Protein AF-A0A953SZ71-F1 (afdb_monomer)

Solvent-accessible surface area (backbone atoms only — not comparable to full-atom values): 9826 Å² total; per-residue (Å²): 136,56,75,66,57,55,51,53,51,52,52,52,51,52,52,50,52,51,51,53,51,50,52,56,50,51,50,53,49,52,56,48,50,55,50,52,52,53,52,50,54,52,49,51,52,52,47,50,54,29,50,52,54,30,50,57,23,51,52,48,30,54,51,29,51,51,52,45,48,45,58,75,73,55,83,62,90,58,76,69,70,51,47,60,55,46,54,56,34,53,49,51,28,51,53,23,48,51,49,31,52,52,26,47,61,53,34,56,77,74,50,58,70,68,62,47,48,55,51,50,54,49,51,53,48,51,52,50,29,51,50,31,49,50,52,43,57,57,39,72,76,43,97,69,28,80,77,56,42,63,62,36,51,50,50,28,53,54,34,46,54,52,47,65,53,50,51,58,54,51,52,50,51,52,50,52,52,52,47,57,74,71,73,112

Structure (mmCIF, N/CA/C/O backbone):
data_AF-A0A953SZ71-F1
#
_entry.id   AF-A0A953SZ71-F1
#
loop_
_atom_site.group_PDB
_atom_site.id
_atom_site.type_symbol
_atom_site.label_atom_id
_atom_site.label_alt_id
_atom_site.label_comp_id
_atom_site.label_asym_id
_atom_site.label_entity_id
_atom_site.label_seq_id
_atom_site.pdbx_PDB_ins_code
_atom_site.Cartn_x
_atom_site.Cartn_y
_atom_site.Cartn_z
_atom_site.occupancy
_atom_site.B_iso_or_equiv
_atom_site.auth_seq_id
_atom_site.auth_comp_id
_atom_site.auth_asym_id
_atom_site.auth_atom_id
_atom_site.pdbx_PDB_model_num
ATOM 1 N N . MET A 1 1 ? -47.565 -7.568 69.272 1.00 58.28 1 MET A N 1
ATOM 2 C CA . MET A 1 1 ? -46.899 -6.724 68.255 1.00 58.28 1 MET A CA 1
ATOM 3 C C . MET A 1 1 ? -47.674 -5.434 68.114 1.00 58.28 1 MET A C 1
ATOM 5 O O . MET A 1 1 ? -48.895 -5.496 68.007 1.00 58.28 1 MET A O 1
ATOM 9 N N . LYS A 1 2 ? -46.996 -4.287 68.174 1.00 80.38 2 LYS A N 1
ATOM 10 C CA . LYS A 1 2 ? -47.628 -2.971 68.000 1.00 80.38 2 LYS A CA 1
ATOM 11 C C . LYS A 1 2 ? -47.706 -2.630 66.508 1.00 80.38 2 LYS A C 1
ATOM 13 O O . LYS A 1 2 ? -46.919 -3.138 65.715 1.00 80.38 2 LYS A O 1
ATOM 18 N N . ALA A 1 3 ? -48.630 -1.752 66.118 1.00 75.62 3 ALA A N 1
ATOM 19 C CA . ALA A 1 3 ? -48.759 -1.289 64.729 1.00 75.62 3 ALA A CA 1
ATOM 20 C C . ALA A 1 3 ? -47.449 -0.680 64.177 1.00 75.62 3 ALA A C 1
ATOM 22 O O . ALA A 1 3 ? -47.149 -0.820 62.996 1.00 75.62 3 ALA A O 1
ATOM 23 N N . SER A 1 4 ? -46.628 -0.086 65.049 1.00 74.69 4 SER A N 1
ATOM 24 C CA . SER A 1 4 ? -45.289 0.423 64.728 1.00 74.69 4 SER A CA 1
ATOM 25 C C . SER A 1 4 ? -44.309 -0.661 64.266 1.00 74.69 4 SER A C 1
ATOM 27 O O . SER A 1 4 ? -43.476 -0.398 63.404 1.00 74.69 4 SER A O 1
ATOM 29 N N . ASP A 1 5 ? -44.420 -1.884 64.793 1.00 79.19 5 ASP A N 1
ATOM 30 C CA . ASP A 1 5 ? -43.515 -2.989 64.448 1.00 79.19 5 ASP A CA 1
ATOM 31 C C . ASP A 1 5 ? -43.781 -3.478 63.017 1.00 79.19 5 ASP A C 1
ATOM 33 O O . ASP A 1 5 ? -42.851 -3.805 62.284 1.00 79.19 5 ASP A O 1
ATOM 37 N N . TRP A 1 6 ? -45.048 -3.450 62.586 1.00 80.00 6 TRP A N 1
ATOM 38 C CA . TRP A 1 6 ? -45.448 -3.773 61.215 1.00 80.00 6 TRP A CA 1
ATOM 39 C C . TRP A 1 6 ? -44.982 -2.722 60.205 1.00 80.00 6 TRP A C 1
ATOM 41 O O . TRP A 1 6 ? -44.513 -3.081 59.127 1.00 80.00 6 TRP A O 1
ATOM 51 N N . ILE A 1 7 ? -45.057 -1.435 60.555 1.00 79.75 7 ILE A N 1
ATOM 52 C CA . ILE A 1 7 ? -44.586 -0.342 59.691 1.00 79.75 7 ILE A CA 1
ATOM 53 C C . ILE A 1 7 ? -43.068 -0.440 59.483 1.00 79.75 7 ILE A C 1
ATOM 55 O O . ILE A 1 7 ? -42.602 -0.370 58.346 1.00 79.75 7 ILE A O 1
ATOM 59 N N . ASN A 1 8 ? -42.309 -0.688 60.555 1.00 80.19 8 ASN A N 1
ATOM 60 C CA . ASN A 1 8 ? -40.857 -0.857 60.480 1.00 80.19 8 ASN A CA 1
ATOM 61 C C . ASN A 1 8 ? -40.461 -2.093 59.652 1.00 80.19 8 ASN A C 1
ATOM 63 O O . ASN A 1 8 ? -39.523 -2.026 58.857 1.00 80.19 8 ASN A O 1
ATOM 67 N N . LEU A 1 9 ? -41.196 -3.204 59.784 1.00 82.50 9 LEU A N 1
ATOM 68 C CA . LEU A 1 9 ? -40.963 -4.421 58.999 1.00 82.50 9 LEU A CA 1
ATOM 69 C C . LEU A 1 9 ? -41.204 -4.187 57.497 1.00 82.50 9 LEU A C 1
ATOM 71 O O . LEU A 1 9 ? -40.398 -4.600 56.662 1.00 82.50 9 LEU A O 1
ATOM 75 N N . VAL A 1 10 ? -42.289 -3.490 57.146 1.00 80.44 10 VAL A N 1
ATOM 76 C CA . VAL A 1 10 ? -42.630 -3.164 55.752 1.00 80.44 10 VAL A CA 1
ATOM 77 C C . VAL A 1 10 ? -41.612 -2.196 55.147 1.00 80.44 10 VAL A C 1
ATOM 79 O O . VAL A 1 10 ? -41.189 -2.393 54.008 1.00 80.44 10 VAL A O 1
ATOM 82 N N . GLN A 1 11 ? -41.164 -1.190 55.902 1.00 76.56 11 GLN A N 1
ATOM 83 C CA . GLN A 1 11 ? -40.115 -0.272 55.450 1.00 76.56 11 GLN A CA 1
ATOM 84 C C . GLN A 1 11 ? -38.778 -0.988 55.226 1.00 76.56 11 GLN A C 1
ATOM 86 O O . GLN A 1 11 ? -38.127 -0.748 54.209 1.00 76.56 11 GLN A O 1
ATOM 91 N N . ALA A 1 12 ? -38.389 -1.907 56.115 1.00 77.06 12 ALA A N 1
ATOM 92 C CA . ALA A 1 12 ? -37.175 -2.706 55.951 1.00 77.06 12 ALA A CA 1
ATOM 93 C C . ALA A 1 12 ? -37.243 -3.615 54.711 1.00 77.06 12 ALA A C 1
ATOM 95 O O . ALA A 1 12 ? -36.284 -3.688 53.939 1.00 77.06 12 ALA A O 1
ATOM 96 N N . LEU A 1 13 ? -38.394 -4.252 54.464 1.00 77.88 13 LEU A N 1
ATOM 97 C CA . LEU A 1 13 ? -38.625 -5.056 53.261 1.00 77.88 13 LEU A CA 1
ATOM 98 C C . LEU A 1 13 ? -38.575 -4.204 51.987 1.00 77.88 13 LEU A C 1
ATOM 100 O O . LEU A 1 13 ? -37.896 -4.586 51.033 1.00 77.88 13 LEU A O 1
ATOM 104 N N . ALA A 1 14 ? -39.209 -3.030 51.983 1.00 76.81 14 ALA A N 1
ATOM 105 C CA . ALA A 1 14 ? -39.179 -2.107 50.850 1.00 76.81 14 ALA A CA 1
ATOM 106 C C . ALA A 1 14 ? -37.755 -1.608 50.546 1.00 76.81 14 ALA A C 1
ATOM 108 O O . ALA A 1 14 ? -37.325 -1.638 49.392 1.00 76.81 14 ALA A O 1
ATOM 109 N N . LEU A 1 15 ? -36.990 -1.224 51.573 1.00 76.50 15 LEU A N 1
ATOM 110 C CA . LEU A 1 15 ? -35.588 -0.814 51.434 1.00 76.50 15 LEU A CA 1
ATOM 111 C C . LEU A 1 15 ? -34.705 -1.957 50.915 1.00 76.50 15 LEU A C 1
ATOM 113 O O . LEU A 1 15 ? -33.873 -1.733 50.035 1.00 76.50 15 LEU A O 1
ATOM 117 N N . SER A 1 16 ? -34.916 -3.187 51.394 1.00 75.94 16 SER A N 1
ATOM 118 C CA . SER A 1 16 ? -34.183 -4.362 50.904 1.00 75.94 16 SER A CA 1
ATOM 119 C C . SER A 1 16 ? -34.501 -4.674 49.435 1.00 75.94 16 SER A C 1
ATOM 121 O O . SER A 1 16 ? -33.589 -4.931 48.649 1.00 75.94 16 SER A O 1
ATOM 123 N N . GLY A 1 17 ? -35.772 -4.562 49.030 1.00 76.62 17 GLY A N 1
ATOM 124 C CA . GLY A 1 17 ? -36.207 -4.767 47.649 1.00 76.62 17 GLY A CA 1
ATOM 125 C C . GLY A 1 17 ? -35.630 -3.721 46.695 1.00 76.62 17 GLY A C 1
ATOM 126 O O . GLY A 1 17 ? -35.164 -4.065 45.608 1.00 76.62 17 GLY A O 1
ATOM 127 N N . ILE A 1 18 ? -35.576 -2.457 47.126 1.00 77.44 18 ILE A N 1
ATOM 128 C CA . ILE A 1 18 ? -34.918 -1.373 46.386 1.00 77.44 18 ILE A CA 1
ATOM 129 C C . ILE A 1 18 ? -33.411 -1.645 46.269 1.00 77.44 18 ILE A C 1
ATOM 131 O O . ILE A 1 18 ? -32.855 -1.541 45.176 1.00 77.44 18 ILE A O 1
ATOM 135 N N . GLY A 1 19 ? -32.756 -2.060 47.358 1.00 75.44 19 GLY A N 1
ATOM 136 C CA . GLY A 1 19 ? -31.338 -2.426 47.356 1.00 75.44 19 GLY A CA 1
ATOM 137 C C . GLY A 1 19 ? -31.015 -3.536 46.352 1.00 75.44 19 GLY A C 1
ATOM 138 O O . GLY A 1 19 ? -30.106 -3.381 45.539 1.00 75.44 19 GLY A O 1
ATOM 139 N N . ILE A 1 20 ? -31.806 -4.614 46.340 1.00 81.06 20 ILE A N 1
ATOM 140 C CA . ILE A 1 20 ? -31.665 -5.727 45.385 1.00 81.06 20 ILE A CA 1
ATOM 141 C C . ILE A 1 20 ? -31.914 -5.257 43.943 1.00 81.06 20 ILE A C 1
ATOM 143 O O . ILE A 1 20 ? -31.201 -5.648 43.019 1.00 81.06 20 ILE A O 1
ATOM 147 N N . PHE A 1 21 ? -32.901 -4.387 43.724 1.00 79.94 21 PHE A N 1
ATOM 148 C CA . PHE A 1 21 ? -33.163 -3.829 42.400 1.00 79.94 21 PHE A CA 1
ATOM 149 C C . PHE A 1 21 ? -31.964 -3.026 41.872 1.00 79.94 21 PHE A C 1
ATOM 151 O O . PHE A 1 21 ? -31.546 -3.226 40.727 1.00 79.94 21 PHE A O 1
ATOM 158 N N . PHE A 1 22 ? -31.377 -2.158 42.703 1.00 75.50 22 PHE A N 1
ATOM 159 C CA . PHE A 1 22 ? -30.208 -1.360 42.331 1.00 75.50 22 PHE A CA 1
ATOM 160 C C . PHE A 1 22 ? -28.966 -2.215 42.074 1.00 75.50 22 PHE A C 1
ATOM 162 O O . PHE A 1 22 ? -28.272 -1.968 41.086 1.00 75.50 22 PHE A O 1
ATOM 169 N N . THR A 1 23 ? -28.694 -3.239 42.890 1.00 79.50 23 THR A N 1
ATOM 170 C CA . THR A 1 23 ? -27.534 -4.123 42.679 1.00 79.50 23 THR A CA 1
ATOM 171 C C . THR A 1 23 ? -27.655 -4.902 41.371 1.00 79.50 23 THR A C 1
ATOM 173 O O . THR A 1 23 ? -26.721 -4.892 40.569 1.00 79.50 23 THR A O 1
ATOM 176 N N . VAL A 1 24 ? -28.829 -5.469 41.070 1.00 83.25 24 VAL A N 1
ATOM 177 C CA . VAL A 1 24 ? -29.084 -6.167 39.797 1.00 83.25 24 VAL A CA 1
ATOM 178 C C . VAL A 1 24 ? -28.953 -5.219 38.597 1.00 83.25 24 VAL A C 1
ATOM 180 O O . VAL A 1 24 ? -28.386 -5.590 37.563 1.00 83.25 24 VAL A O 1
ATOM 183 N N . ARG A 1 25 ? -29.452 -3.980 38.709 1.00 77.00 25 ARG A N 1
ATOM 184 C CA . ARG A 1 25 ? -29.310 -2.938 37.672 1.00 77.00 25 ARG A CA 1
ATOM 185 C C . ARG A 1 25 ? -27.845 -2.577 37.434 1.00 77.00 25 ARG A C 1
ATOM 187 O O . ARG A 1 25 ? -27.410 -2.570 36.283 1.00 77.00 25 ARG A O 1
ATOM 194 N N . LEU A 1 26 ? -27.090 -2.299 38.495 1.00 75.94 26 LEU A N 1
ATOM 195 C CA . LEU A 1 26 ? -25.672 -1.942 38.419 1.00 75.94 26 LEU A CA 1
ATOM 196 C C . LEU A 1 26 ? -24.837 -3.080 37.839 1.00 75.94 26 LEU A C 1
ATOM 198 O O . LEU A 1 26 ? -23.955 -2.839 37.020 1.00 75.94 26 LEU A O 1
ATOM 202 N N . GLU A 1 27 ? -25.147 -4.326 38.186 1.00 81.81 27 GLU A N 1
ATOM 203 C CA . GLU A 1 27 ? -24.425 -5.477 37.658 1.00 81.81 27 GLU A CA 1
ATOM 204 C C . GLU A 1 27 ? -24.709 -5.708 36.166 1.00 81.81 27 GLU A C 1
ATOM 206 O O . GLU A 1 27 ? -23.792 -6.016 35.398 1.00 81.81 27 GLU A O 1
ATOM 211 N N . LYS A 1 28 ? -25.950 -5.481 35.712 1.00 80.50 28 LYS A N 1
ATOM 212 C CA . LYS A 1 28 ? -26.280 -5.468 34.276 1.00 80.50 28 LYS A CA 1
ATOM 213 C C . LYS A 1 28 ? -25.517 -4.372 33.533 1.00 80.50 28 LYS A C 1
ATOM 215 O O . LYS A 1 28 ? -24.949 -4.653 32.479 1.00 80.50 28 LYS A O 1
ATOM 220 N N . ILE A 1 29 ? -25.467 -3.161 34.089 1.00 74.19 29 ILE A N 1
ATOM 221 C CA . ILE A 1 29 ? -24.714 -2.035 33.521 1.00 74.19 29 ILE A CA 1
ATOM 222 C C . ILE A 1 29 ? -23.223 -2.383 33.456 1.00 74.19 29 ILE A C 1
ATOM 224 O O . ILE A 1 29 ? -22.627 -2.302 32.387 1.00 74.19 29 ILE A O 1
ATOM 228 N N . ARG A 1 30 ? -22.630 -2.893 34.540 1.00 77.44 30 ARG A N 1
ATOM 229 C CA . ARG A 1 30 ? -21.222 -3.317 34.581 1.00 77.44 30 ARG A CA 1
ATOM 230 C C . ARG A 1 30 ? -20.908 -4.381 33.526 1.00 77.44 30 ARG A C 1
ATOM 232 O O . ARG A 1 30 ? -19.904 -4.271 32.828 1.00 77.44 30 ARG A O 1
ATOM 239 N N . LYS A 1 31 ? -21.779 -5.384 33.357 1.00 81.19 31 LYS A N 1
ATOM 240 C CA . LYS A 1 31 ? -21.639 -6.423 32.317 1.00 81.19 31 LYS A CA 1
ATOM 241 C C . LYS A 1 31 ? -21.793 -5.870 30.896 1.00 81.19 31 LYS A C 1
ATOM 243 O O . LYS A 1 31 ? -21.227 -6.445 29.969 1.00 81.19 31 LYS A O 1
ATOM 248 N N . LEU A 1 32 ? -22.578 -4.810 30.694 1.00 69.81 32 LEU A N 1
ATOM 249 C CA . LEU A 1 32 ? -22.689 -4.119 29.403 1.00 69.81 32 LEU A CA 1
ATOM 250 C C . LEU A 1 32 ? -21.433 -3.296 29.111 1.00 69.81 32 LEU A C 1
ATOM 252 O O . LEU A 1 32 ? -20.856 -3.455 28.040 1.00 69.81 32 LEU A O 1
ATOM 256 N N . TYR A 1 33 ? -20.956 -2.511 30.079 1.00 66.62 33 TYR A N 1
ATOM 257 C CA . TYR A 1 33 ? -19.713 -1.749 29.951 1.00 66.62 33 TYR A CA 1
ATOM 258 C C . TYR A 1 33 ? -18.514 -2.658 29.688 1.00 66.62 33 TYR A C 1
ATOM 260 O O . TYR A 1 33 ? -17.780 -2.411 28.744 1.00 66.62 33 TYR A O 1
ATOM 268 N N . ALA A 1 34 ? -18.354 -3.759 30.428 1.00 70.25 34 ALA A N 1
ATOM 269 C CA . ALA A 1 34 ? -17.256 -4.701 30.201 1.00 70.25 34 ALA A CA 1
ATOM 270 C C . ALA A 1 34 ? -17.300 -5.345 28.801 1.00 70.25 34 ALA A C 1
ATOM 272 O O . ALA A 1 34 ? -16.258 -5.572 28.191 1.00 70.25 34 ALA A O 1
ATOM 273 N N . ARG A 1 35 ? -18.499 -5.630 28.272 1.00 67.75 35 ARG A N 1
ATOM 274 C CA . ARG A 1 35 ? -18.665 -6.144 26.902 1.00 67.75 35 ARG A CA 1
ATOM 275 C C . ARG A 1 35 ? -18.348 -5.086 25.850 1.00 67.75 35 ARG A C 1
ATOM 277 O O . ARG A 1 35 ? -17.665 -5.399 24.881 1.00 67.75 35 ARG A O 1
ATOM 284 N N . ASN A 1 36 ? -18.810 -3.855 26.050 1.00 64.94 36 ASN A N 1
ATOM 285 C CA . ASN A 1 36 ? -18.521 -2.745 25.145 1.00 64.94 36 ASN A CA 1
ATOM 286 C C . ASN A 1 36 ? -17.032 -2.383 25.150 1.00 64.94 36 ASN A C 1
ATOM 288 O O . ASN A 1 36 ? -16.470 -2.190 24.080 1.00 64.94 36 ASN A O 1
ATOM 292 N N . LEU A 1 37 ? -16.382 -2.390 26.317 1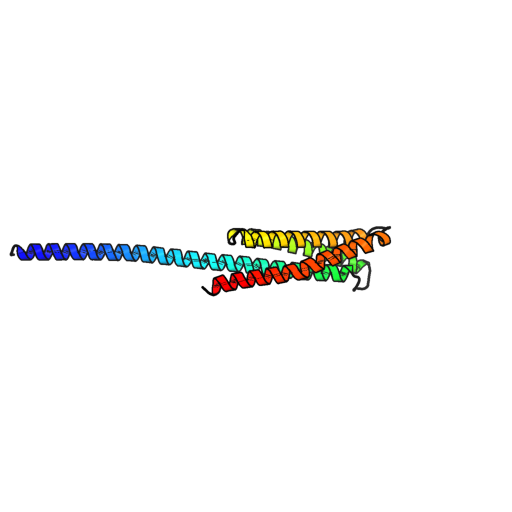.00 66.69 37 LEU A N 1
ATOM 293 C CA . LEU A 1 37 ? -14.947 -2.137 26.452 1.00 66.69 37 LEU A CA 1
ATOM 294 C C . LEU A 1 37 ? -14.125 -3.191 25.697 1.00 66.69 37 LEU A C 1
ATOM 296 O O . LEU A 1 37 ? -13.279 -2.840 24.888 1.00 66.69 37 LEU A O 1
ATOM 300 N N . LYS A 1 38 ? -14.447 -4.485 25.868 1.00 64.44 38 LYS A N 1
ATOM 301 C CA . LYS A 1 38 ? -13.811 -5.568 25.094 1.00 64.44 38 LYS A CA 1
ATOM 302 C C . LYS A 1 38 ? -14.030 -5.424 23.589 1.00 64.44 38 LYS A C 1
ATOM 304 O O . LYS A 1 38 ? -13.143 -5.732 22.806 1.00 64.44 38 LYS A O 1
ATOM 309 N N . ARG A 1 39 ? -15.223 -4.993 23.169 1.00 62.84 39 ARG A N 1
ATOM 310 C CA . ARG A 1 39 ? -15.534 -4.782 21.749 1.00 62.84 39 ARG A CA 1
ATOM 311 C C . ARG A 1 39 ? -14.737 -3.615 21.161 1.00 62.84 39 ARG A C 1
ATOM 313 O O . ARG A 1 39 ? -14.335 -3.704 20.008 1.00 62.84 39 ARG A O 1
ATOM 320 N N . TYR A 1 40 ? -14.522 -2.561 21.942 1.00 64.19 40 TYR A N 1
ATOM 321 C CA . TYR A 1 40 ? -13.711 -1.406 21.561 1.00 64.19 40 TYR A CA 1
ATOM 322 C C . TYR A 1 40 ? -12.232 -1.787 21.410 1.00 64.19 40 TYR A C 1
ATOM 324 O O . TYR A 1 40 ? -11.626 -1.503 20.384 1.00 64.19 40 TYR A O 1
ATOM 332 N N . ASP A 1 41 ? -11.701 -2.545 22.368 1.00 71.69 41 ASP A N 1
ATOM 333 C CA . ASP A 1 41 ? -10.323 -3.055 22.363 1.00 71.69 41 ASP A CA 1
ATOM 334 C C . ASP A 1 41 ? -10.037 -3.967 21.150 1.00 71.69 41 ASP A C 1
ATOM 336 O O . ASP A 1 41 ? -9.049 -3.816 20.428 1.00 71.69 41 ASP A O 1
ATOM 340 N N . LEU A 1 42 ? -10.983 -4.857 20.828 1.00 72.06 42 LEU A N 1
ATOM 341 C CA . LEU A 1 42 ? -10.918 -5.692 19.625 1.00 72.06 42 LEU A CA 1
ATOM 342 C C . LEU A 1 42 ? -10.987 -4.876 18.325 1.00 72.06 42 LEU A C 1
ATOM 344 O O . LEU A 1 42 ? -10.349 -5.250 17.340 1.00 72.06 42 LEU A O 1
ATOM 348 N N . LEU A 1 43 ? -11.765 -3.788 18.297 1.00 74.81 43 LEU A N 1
ATOM 349 C CA . LEU A 1 43 ? -11.873 -2.917 17.124 1.00 74.81 43 LEU A CA 1
ATOM 350 C C . LEU A 1 43 ? -10.559 -2.166 16.881 1.00 74.81 43 LEU A C 1
ATOM 352 O O . LEU A 1 43 ? -10.102 -2.103 15.742 1.00 74.81 43 LEU A O 1
ATOM 356 N N . HIS A 1 44 ? -9.937 -1.658 17.945 1.00 77.88 44 HIS A N 1
ATOM 357 C CA . HIS A 1 44 ? -8.628 -1.007 17.887 1.00 77.88 44 HIS A CA 1
ATOM 358 C C . HIS A 1 44 ? -7.523 -1.963 17.460 1.00 77.88 44 HIS A C 1
ATOM 360 O O . HIS A 1 44 ? -6.755 -1.653 16.553 1.00 77.88 44 HIS A O 1
ATOM 366 N N . THR A 1 45 ? -7.514 -3.178 18.008 1.00 80.38 45 THR A N 1
ATOM 367 C CA . THR A 1 45 ? -6.575 -4.223 17.579 1.00 80.38 45 THR A CA 1
ATOM 368 C C . THR A 1 45 ? -6.751 -4.553 16.091 1.00 80.38 45 THR A C 1
ATOM 370 O O . THR A 1 45 ? -5.779 -4.673 15.349 1.00 80.38 45 THR A O 1
ATOM 373 N N . ALA A 1 46 ? -7.995 -4.667 15.612 1.00 83.06 46 ALA A N 1
ATOM 374 C CA . ALA A 1 46 ? -8.271 -4.944 14.203 1.00 83.06 46 ALA A CA 1
ATOM 375 C C . ALA A 1 46 ? -7.862 -3.787 13.274 1.00 83.06 46 ALA A C 1
ATOM 377 O O . ALA A 1 46 ? -7.348 -4.040 12.184 1.00 83.06 46 ALA A O 1
ATOM 378 N N . ARG A 1 47 ? -8.058 -2.535 13.711 1.00 83.44 47 ARG A N 1
ATOM 379 C CA . ARG A 1 47 ? -7.591 -1.320 13.021 1.00 83.44 47 ARG A CA 1
ATOM 380 C C . ARG A 1 47 ? -6.078 -1.309 12.871 1.00 83.44 47 ARG A C 1
ATOM 382 O O . ARG A 1 47 ? -5.582 -1.137 11.760 1.00 83.44 47 ARG A O 1
ATOM 389 N N . PHE A 1 48 ? -5.369 -1.553 13.969 1.00 83.75 48 PHE A N 1
ATOM 390 C CA . PHE A 1 48 ? -3.913 -1.599 13.989 1.00 83.75 48 PHE A CA 1
ATOM 391 C C . PHE A 1 48 ? -3.371 -2.683 13.051 1.00 83.75 48 PHE A C 1
ATOM 393 O O . PHE A 1 48 ? -2.583 -2.384 12.158 1.00 83.75 48 PHE A O 1
ATOM 400 N N . ASN A 1 49 ? -3.889 -3.911 13.156 1.00 85.38 49 ASN A N 1
ATOM 401 C CA . ASN A 1 49 ? -3.480 -5.022 12.291 1.00 85.38 49 ASN A CA 1
ATOM 402 C C . ASN A 1 49 ? -3.745 -4.742 10.800 1.00 85.38 49 ASN A C 1
ATOM 404 O O . ASN A 1 49 ? -3.024 -5.235 9.934 1.00 85.38 49 ASN A O 1
ATOM 408 N N . ALA A 1 50 ? -4.795 -3.978 10.476 1.00 87.38 50 ALA A N 1
ATOM 409 C CA . ALA A 1 50 ? -5.073 -3.582 9.098 1.00 87.38 50 ALA A CA 1
ATOM 410 C C . ALA A 1 50 ? -4.030 -2.585 8.567 1.00 87.38 50 ALA A C 1
ATOM 412 O O . ALA A 1 50 ? -3.591 -2.734 7.427 1.00 87.38 50 ALA A O 1
ATOM 413 N N . LEU A 1 51 ? -3.614 -1.608 9.382 1.00 87.62 51 LEU A N 1
ATOM 414 C CA . LEU A 1 51 ? -2.562 -0.652 9.020 1.00 87.62 51 LEU A CA 1
ATOM 415 C C . LEU A 1 51 ? -1.188 -1.316 8.916 1.00 87.62 51 LEU A C 1
ATOM 417 O O . LEU A 1 51 ? -0.460 -1.039 7.969 1.00 87.62 51 LEU A O 1
ATOM 421 N N . GLU A 1 52 ? -0.852 -2.218 9.837 1.00 86.56 52 GLU A N 1
ATOM 422 C CA . GLU A 1 52 ? 0.404 -2.976 9.802 1.00 86.56 52 GLU A CA 1
ATOM 423 C C . GLU A 1 52 ? 0.492 -3.838 8.534 1.00 86.56 52 GLU A C 1
ATOM 425 O O . GLU A 1 52 ? 1.468 -3.764 7.790 1.00 86.56 52 GLU A O 1
ATOM 430 N N . ALA A 1 53 ? -0.583 -4.560 8.200 1.00 87.44 53 ALA A N 1
ATOM 431 C CA . ALA A 1 53 ? -0.645 -5.332 6.963 1.00 87.44 53 ALA A CA 1
ATOM 432 C C . ALA A 1 53 ? -0.526 -4.451 5.705 1.00 87.44 53 ALA A C 1
ATOM 434 O O . ALA A 1 53 ? 0.035 -4.890 4.699 1.00 87.44 53 ALA A O 1
ATOM 435 N N . ALA A 1 54 ? -1.060 -3.225 5.735 1.00 88.25 54 ALA A N 1
ATOM 436 C CA . ALA A 1 54 ? -0.889 -2.267 4.648 1.00 88.25 54 ALA A CA 1
ATOM 437 C C . ALA A 1 54 ? 0.564 -1.777 4.545 1.00 88.25 54 ALA A C 1
ATOM 439 O O . ALA A 1 54 ? 1.091 -1.716 3.433 1.00 88.25 54 ALA A O 1
ATOM 440 N N . ASP A 1 55 ? 1.227 -1.497 5.672 1.00 88.50 55 ASP A N 1
ATOM 441 C CA . ASP A 1 55 ? 2.636 -1.081 5.713 1.00 88.50 55 ASP A CA 1
ATOM 442 C C . ASP A 1 55 ? 3.551 -2.134 5.086 1.00 88.50 55 ASP A C 1
ATOM 444 O O . ASP A 1 55 ? 4.322 -1.827 4.174 1.00 88.50 55 ASP A O 1
ATOM 448 N N . ASP A 1 56 ? 3.391 -3.390 5.505 1.00 88.69 56 ASP A N 1
ATOM 449 C CA . ASP A 1 56 ? 4.156 -4.525 4.992 1.00 88.69 56 ASP A CA 1
ATOM 450 C C . ASP A 1 56 ? 4.025 -4.661 3.471 1.00 88.69 56 ASP A C 1
ATOM 452 O O . ASP A 1 56 ? 5.009 -4.895 2.762 1.00 88.69 56 ASP A O 1
ATOM 456 N N . CYS A 1 57 ? 2.807 -4.500 2.944 1.00 88.19 57 CYS A N 1
ATOM 457 C CA . CYS A 1 57 ? 2.559 -4.575 1.507 1.00 88.19 57 CYS A CA 1
ATOM 458 C C . CYS A 1 57 ? 3.230 -3.413 0.761 1.00 88.19 57 CYS A C 1
ATOM 460 O O . CYS A 1 57 ? 3.878 -3.634 -0.263 1.00 88.19 57 CYS A O 1
ATOM 462 N N . LEU A 1 58 ? 3.147 -2.191 1.292 1.00 87.19 58 LEU A N 1
ATOM 463 C CA . LEU A 1 58 ? 3.774 -1.015 0.688 1.00 87.19 58 LEU A CA 1
ATOM 464 C C . LEU A 1 58 ? 5.306 -1.115 0.667 1.00 87.19 58 LEU A C 1
ATOM 466 O O . LEU A 1 58 ? 5.927 -0.728 -0.325 1.00 87.19 58 LEU A O 1
ATOM 470 N N . VAL A 1 59 ? 5.920 -1.678 1.712 1.00 86.81 59 VAL A N 1
ATOM 471 C CA . VAL A 1 59 ? 7.366 -1.955 1.741 1.00 86.81 59 VAL A CA 1
ATOM 472 C C . VAL A 1 59 ? 7.753 -2.948 0.645 1.00 86.81 59 VAL A C 1
ATOM 474 O O . VAL A 1 59 ? 8.720 -2.708 -0.081 1.00 86.81 59 VAL A O 1
ATOM 477 N N . ARG A 1 60 ? 6.981 -4.028 0.471 1.00 86.50 60 ARG A N 1
ATOM 478 C CA . ARG A 1 60 ? 7.221 -5.006 -0.605 1.00 86.50 60 ARG A CA 1
ATOM 479 C C . ARG A 1 60 ? 7.110 -4.369 -1.985 1.00 86.50 60 ARG A C 1
ATOM 481 O O . ARG A 1 60 ? 7.961 -4.623 -2.832 1.00 86.50 60 ARG A O 1
ATOM 488 N N . VAL A 1 61 ? 6.120 -3.499 -2.200 1.00 86.62 61 VAL A N 1
ATOM 489 C CA . VAL A 1 61 ? 5.994 -2.748 -3.459 1.00 86.62 61 VAL A CA 1
ATOM 490 C C . VAL A 1 61 ? 7.223 -1.868 -3.696 1.00 86.62 61 VAL A C 1
ATOM 492 O O . VAL A 1 61 ? 7.767 -1.889 -4.796 1.00 86.62 61 VAL A O 1
ATOM 495 N N . GLN A 1 62 ? 7.705 -1.132 -2.686 1.00 85.69 62 GLN A N 1
ATOM 496 C CA . GLN A 1 62 ? 8.914 -0.305 -2.821 1.00 85.69 62 GLN A CA 1
ATOM 497 C C . GLN A 1 62 ? 10.145 -1.126 -3.202 1.00 85.69 62 GLN A C 1
ATOM 499 O O . GLN A 1 62 ? 10.905 -0.721 -4.083 1.00 85.69 62 GLN A O 1
ATOM 504 N N . GLN A 1 63 ? 10.339 -2.272 -2.549 1.00 85.12 63 GLN A N 1
ATOM 505 C CA . GLN A 1 63 ? 11.454 -3.173 -2.833 1.00 85.12 63 GLN A CA 1
ATOM 506 C C . GLN A 1 63 ? 11.366 -3.721 -4.260 1.00 85.12 63 GLN A C 1
ATOM 508 O O . GLN A 1 63 ? 12.328 -3.600 -5.017 1.00 85.12 63 GLN A O 1
ATOM 513 N N . ALA A 1 64 ? 10.198 -4.227 -4.664 1.00 86.19 64 ALA A N 1
ATOM 514 C CA . ALA A 1 64 ? 9.985 -4.765 -6.004 1.00 86.19 64 ALA A CA 1
ATOM 515 C C . ALA A 1 64 ? 10.153 -3.693 -7.097 1.00 86.19 64 ALA A C 1
ATOM 517 O O . ALA A 1 64 ? 10.802 -3.944 -8.111 1.00 86.19 64 ALA A O 1
ATOM 518 N N . GLN A 1 65 ? 9.650 -2.470 -6.878 1.00 86.19 65 GLN A N 1
ATOM 519 C CA . GLN A 1 65 ? 9.850 -1.339 -7.793 1.00 86.19 65 GLN A CA 1
ATOM 520 C C . GLN A 1 65 ? 11.331 -0.981 -7.952 1.00 86.19 65 GLN A C 1
ATOM 522 O O . GLN A 1 65 ? 11.796 -0.765 -9.072 1.00 86.19 65 GLN A O 1
ATOM 527 N N . PHE A 1 66 ? 12.079 -0.929 -6.846 1.00 84.12 66 PHE A N 1
ATOM 528 C CA . PHE A 1 66 ? 13.508 -0.630 -6.872 1.00 84.12 66 PHE A CA 1
ATOM 529 C C . PHE A 1 66 ? 14.308 -1.714 -7.601 1.00 84.12 66 PHE A C 1
ATOM 531 O O . PHE A 1 66 ? 15.170 -1.407 -8.425 1.00 84.12 66 PHE A O 1
ATOM 538 N N . GLU A 1 67 ? 14.015 -2.985 -7.332 1.00 81.88 67 GLU A N 1
ATOM 539 C CA . GLU A 1 67 ? 14.700 -4.104 -7.975 1.00 81.88 67 GLU A CA 1
ATOM 540 C C . GLU A 1 67 ? 14.395 -4.185 -9.473 1.00 81.88 67 GLU A C 1
ATOM 542 O O . GLU A 1 67 ? 15.329 -4.327 -10.268 1.00 81.88 67 GLU A O 1
ATOM 547 N N . ALA A 1 68 ? 13.128 -4.013 -9.865 1.00 82.75 68 ALA A N 1
ATOM 548 C CA . ALA A 1 68 ? 12.724 -3.937 -11.265 1.00 82.75 68 ALA A CA 1
ATOM 549 C C . ALA A 1 68 ? 13.442 -2.786 -11.983 1.00 82.75 68 ALA A C 1
ATOM 551 O O . ALA A 1 68 ? 14.042 -2.993 -13.038 1.00 82.75 68 ALA A O 1
ATOM 552 N N . TRP A 1 69 ? 13.470 -1.594 -11.378 1.00 83.31 69 TRP A N 1
ATOM 553 C CA . TRP A 1 69 ? 14.194 -0.447 -11.921 1.00 83.31 69 TRP A CA 1
ATOM 554 C C . TRP A 1 69 ? 15.684 -0.738 -12.105 1.00 83.31 69 TRP A C 1
ATOM 556 O O . TRP A 1 69 ? 16.221 -0.530 -13.190 1.00 83.31 69 TRP A O 1
ATOM 566 N N . ARG A 1 70 ? 16.353 -1.279 -11.081 1.00 81.50 70 ARG A N 1
ATOM 567 C CA . ARG A 1 70 ? 17.794 -1.568 -11.120 1.00 81.50 70 ARG A CA 1
ATOM 568 C C . ARG A 1 70 ? 18.159 -2.516 -12.267 1.00 81.50 70 ARG A C 1
ATOM 570 O O . ARG A 1 70 ? 19.144 -2.307 -12.976 1.00 81.50 70 ARG A O 1
ATOM 577 N N . ILE A 1 71 ? 17.351 -3.552 -12.479 1.00 78.50 71 ILE A N 1
ATOM 578 C CA . ILE A 1 71 ? 17.559 -4.523 -13.561 1.00 78.50 71 ILE A CA 1
ATOM 579 C C . ILE A 1 71 ? 17.266 -3.895 -14.932 1.00 78.50 71 ILE A C 1
ATOM 581 O O . ILE A 1 71 ? 18.029 -4.080 -15.889 1.00 78.50 71 ILE A O 1
ATOM 585 N N . LEU A 1 72 ? 16.198 -3.101 -15.029 1.00 77.25 72 LEU A N 1
ATOM 586 C CA . LEU A 1 72 ? 15.819 -2.389 -16.249 1.00 77.25 72 LEU A CA 1
ATOM 587 C C . LEU A 1 72 ? 16.738 -1.206 -16.591 1.00 77.25 72 LEU A C 1
ATOM 589 O O . LEU A 1 72 ? 16.742 -0.773 -17.739 1.00 77.25 72 LEU A O 1
ATOM 593 N N . GLN A 1 73 ? 17.573 -0.725 -15.671 1.00 74.94 73 GLN A N 1
ATOM 594 C CA . GLN A 1 73 ? 18.651 0.230 -15.967 1.00 74.94 73 GLN A CA 1
ATOM 595 C C . GLN A 1 73 ? 19.950 -0.455 -16.426 1.00 74.94 73 GLN A C 1
ATOM 597 O O . GLN A 1 73 ? 20.846 0.203 -16.944 1.00 74.94 73 GLN A O 1
ATOM 602 N N . GLY A 1 74 ? 20.046 -1.787 -16.323 1.00 65.25 74 GLY A N 1
ATOM 603 C CA . GLY A 1 74 ? 21.201 -2.541 -16.823 1.00 65.25 74 GLY A CA 1
ATOM 604 C C . GLY A 1 74 ? 22.400 -2.608 -15.872 1.00 65.25 74 GLY A C 1
ATOM 605 O O . GLY A 1 74 ? 23.505 -2.884 -16.328 1.00 65.25 74 GLY A O 1
ATOM 606 N N . GLU A 1 75 ? 22.208 -2.435 -14.560 1.00 55.47 75 GLU A N 1
ATOM 607 C CA . GLU A 1 75 ? 23.279 -2.590 -13.553 1.00 55.47 75 GLU A CA 1
ATOM 608 C C . GLU A 1 75 ? 23.709 -4.056 -13.288 1.00 55.47 75 GLU A C 1
ATOM 610 O O . GLU A 1 75 ? 24.462 -4.341 -12.359 1.00 55.47 75 GLU A O 1
ATOM 615 N N . GLY A 1 76 ? 23.289 -5.015 -14.114 1.00 49.28 76 GLY A N 1
ATOM 616 C CA . GLY A 1 76 ? 23.710 -6.415 -14.043 1.00 49.28 76 GLY A CA 1
ATOM 617 C C . GLY A 1 76 ? 24.089 -6.917 -15.428 1.00 49.28 76 GLY A C 1
ATOM 618 O O . GLY A 1 76 ? 23.398 -6.637 -16.397 1.00 49.28 76 GLY A O 1
ATOM 619 N N . SER A 1 77 ? 25.205 -7.627 -15.543 1.00 48.16 77 SER A N 1
ATOM 620 C CA . SER A 1 77 ? 25.734 -8.173 -16.793 1.00 48.16 77 SER A CA 1
ATOM 621 C C . SER A 1 77 ? 25.123 -9.553 -17.124 1.00 48.16 77 SER A C 1
ATOM 623 O O . SER A 1 77 ? 24.907 -10.361 -16.226 1.00 48.16 77 SER A O 1
ATOM 625 N N . ARG A 1 78 ? 24.917 -9.819 -18.434 1.00 54.31 78 ARG A N 1
ATOM 626 C CA . ARG A 1 78 ? 24.375 -11.026 -19.134 1.00 54.31 78 ARG A CA 1
ATOM 627 C C . ARG A 1 78 ? 22.868 -11.036 -19.479 1.00 54.31 78 ARG A C 1
ATOM 629 O O . ARG A 1 78 ? 22.019 -11.323 -18.648 1.00 54.31 78 ARG A O 1
ATOM 636 N N . SER A 1 79 ? 22.594 -10.832 -20.775 1.00 60.09 79 SER A N 1
ATOM 637 C CA . SER A 1 79 ? 21.286 -10.744 -21.462 1.00 60.09 79 SER A CA 1
ATOM 638 C C . SER A 1 79 ? 20.199 -11.720 -20.990 1.00 60.09 79 SER A C 1
ATOM 640 O O . SER A 1 79 ? 19.098 -11.287 -20.662 1.00 60.09 79 SER A O 1
ATOM 642 N N . ASP A 1 80 ? 20.495 -13.019 -20.930 1.00 57.50 80 ASP A N 1
ATOM 643 C CA . ASP A 1 80 ? 19.438 -14.030 -20.759 1.00 57.50 80 ASP A CA 1
ATOM 644 C C . ASP A 1 80 ? 19.086 -14.257 -19.282 1.00 57.50 80 ASP A C 1
ATOM 646 O O . ASP A 1 80 ? 17.916 -14.374 -18.933 1.00 57.50 80 ASP A O 1
ATOM 650 N N . TYR A 1 81 ? 20.085 -14.169 -18.397 1.00 59.41 81 TYR A N 1
ATOM 651 C CA . TYR A 1 81 ? 19.897 -14.182 -16.940 1.00 59.41 81 TYR A CA 1
ATOM 652 C C . TYR A 1 81 ? 19.132 -12.945 -16.440 1.00 59.41 81 T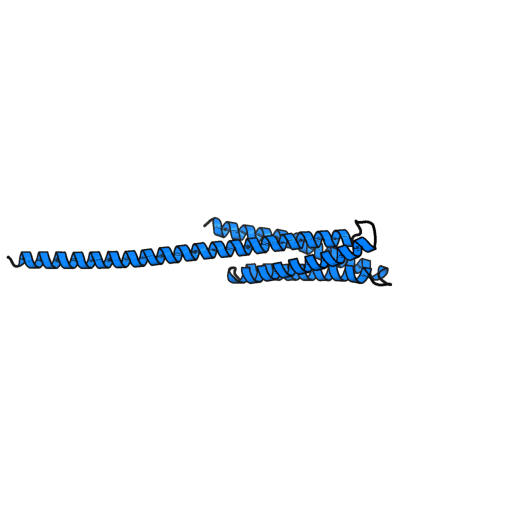YR A C 1
ATOM 654 O O . TYR A 1 81 ? 18.396 -13.002 -15.459 1.00 59.41 81 TYR A O 1
ATOM 662 N N . ILE A 1 82 ? 19.291 -11.812 -17.128 1.00 63.41 82 ILE A N 1
ATOM 663 C CA . ILE A 1 82 ? 18.559 -10.57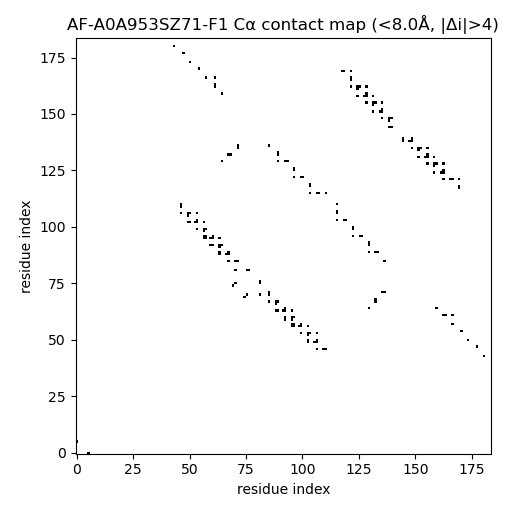7 -16.837 1.00 63.41 82 ILE A CA 1
ATOM 664 C C . ILE A 1 82 ? 17.087 -10.718 -17.217 1.00 63.41 82 ILE A C 1
ATOM 666 O O . ILE A 1 82 ? 16.243 -10.201 -16.495 1.00 63.41 82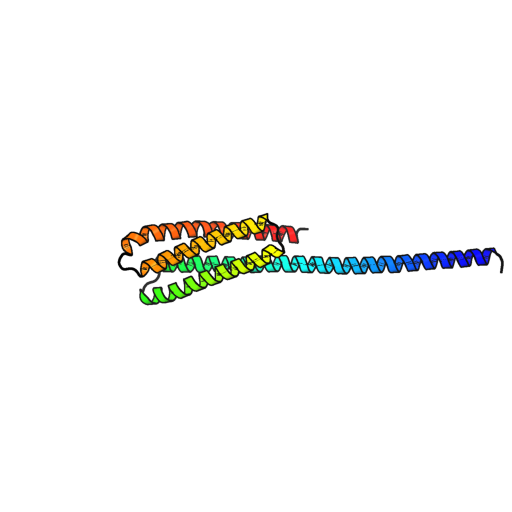 ILE A O 1
ATOM 670 N N . ARG A 1 83 ? 16.764 -11.403 -18.320 1.00 65.19 83 ARG A N 1
ATOM 671 C CA . ARG A 1 83 ? 15.387 -11.520 -18.812 1.00 65.19 83 ARG A CA 1
ATOM 672 C C . ARG A 1 83 ? 14.509 -12.355 -17.880 1.00 65.19 83 ARG A C 1
ATOM 674 O O . ARG A 1 83 ? 13.501 -11.840 -17.419 1.00 65.19 83 ARG A O 1
ATOM 681 N N . GLU A 1 84 ? 14.929 -13.577 -17.555 1.00 67.62 84 GLU A N 1
ATOM 682 C CA . GLU A 1 84 ? 14.181 -14.484 -16.663 1.00 67.62 84 GLU A CA 1
ATOM 683 C C . GLU A 1 84 ? 13.970 -13.840 -15.282 1.00 67.62 84 GLU A C 1
ATOM 685 O O . GLU A 1 84 ? 12.857 -13.753 -14.777 1.00 67.62 84 GLU A O 1
ATOM 690 N N . ARG A 1 85 ? 15.018 -13.201 -14.750 1.00 73.56 85 ARG A N 1
ATOM 691 C CA . ARG A 1 85 ? 14.949 -12.452 -13.492 1.00 73.56 85 ARG A CA 1
ATOM 692 C C . ARG A 1 85 ? 14.090 -11.182 -13.567 1.00 73.56 85 ARG A C 1
ATOM 694 O O . ARG A 1 85 ? 13.615 -10.723 -12.534 1.00 73.56 85 ARG A O 1
ATOM 701 N N . THR A 1 86 ? 13.919 -10.584 -14.749 1.00 75.19 86 THR A N 1
ATOM 702 C CA . THR A 1 86 ? 13.023 -9.428 -14.944 1.00 75.19 86 THR A CA 1
ATOM 703 C C . THR A 1 86 ? 11.565 -9.873 -14.931 1.00 75.19 86 THR A C 1
ATOM 705 O O . THR A 1 86 ? 10.741 -9.179 -14.343 1.00 75.19 86 THR A O 1
ATOM 708 N N . ASP A 1 87 ? 11.249 -11.009 -15.556 1.00 79.44 87 ASP A N 1
ATOM 709 C CA . ASP A 1 87 ? 9.882 -11.533 -15.619 1.00 79.44 87 ASP A CA 1
ATOM 710 C C . ASP A 1 87 ? 9.372 -11.896 -14.216 1.00 79.44 87 ASP A C 1
ATOM 712 O O . ASP A 1 87 ? 8.335 -11.368 -13.805 1.00 79.44 87 ASP A O 1
ATOM 716 N N . ASP A 1 88 ? 10.170 -12.635 -13.437 1.00 83.69 88 ASP A N 1
ATOM 717 C CA . ASP A 1 88 ? 9.861 -12.970 -12.039 1.00 83.69 88 ASP A CA 1
ATOM 718 C C . ASP A 1 88 ? 9.659 -11.715 -11.173 1.00 83.69 88 ASP A C 1
ATOM 720 O O . ASP A 1 88 ? 8.761 -11.641 -10.336 1.00 83.69 88 ASP A O 1
ATOM 724 N N . LEU A 1 89 ? 10.486 -10.681 -11.367 1.00 81.44 89 LEU A N 1
ATOM 725 C CA . LEU A 1 89 ? 10.406 -9.458 -10.564 1.00 81.44 89 LEU A CA 1
ATOM 726 C C . LEU A 1 89 ? 9.208 -8.579 -10.898 1.00 81.44 89 LEU A C 1
ATOM 728 O O . LEU A 1 89 ? 8.645 -7.939 -10.009 1.00 81.44 89 LEU A O 1
ATOM 732 N N . VAL A 1 90 ? 8.820 -8.532 -12.167 1.00 83.50 90 VAL A N 1
ATOM 733 C CA . VAL A 1 90 ? 7.618 -7.814 -12.590 1.00 83.50 90 VAL A CA 1
ATOM 734 C C . VAL A 1 90 ? 6.364 -8.529 -12.086 1.00 83.50 90 VAL A C 1
ATOM 736 O O . VAL A 1 90 ? 5.416 -7.858 -11.682 1.00 83.50 90 VAL A O 1
ATOM 739 N N . GLU A 1 91 ? 6.369 -9.862 -12.047 1.00 87.00 91 GLU A N 1
ATOM 740 C CA . GLU A 1 91 ? 5.298 -10.648 -11.427 1.00 87.00 91 GLU A CA 1
ATOM 741 C C . GLU A 1 91 ? 5.237 -10.417 -9.910 1.00 87.00 91 GLU A C 1
ATOM 743 O O . GLU A 1 91 ? 4.182 -10.064 -9.386 1.00 87.00 91 GLU A O 1
ATOM 748 N N . HIS A 1 92 ? 6.375 -10.446 -9.209 1.00 87.00 92 HIS A N 1
ATOM 749 C CA . HIS A 1 92 ? 6.429 -10.102 -7.784 1.00 87.00 92 HIS A CA 1
ATOM 750 C C . HIS A 1 92 ? 5.937 -8.678 -7.485 1.00 87.00 92 HIS A C 1
ATOM 752 O O . HIS A 1 92 ? 5.280 -8.445 -6.466 1.00 87.00 92 HIS A O 1
ATOM 758 N N . LEU A 1 93 ? 6.245 -7.709 -8.354 1.00 88.06 93 LEU A N 1
ATOM 759 C CA . LEU A 1 93 ? 5.725 -6.349 -8.230 1.00 88.06 93 LEU A CA 1
ATOM 760 C C . LEU A 1 93 ? 4.199 -6.327 -8.365 1.00 88.06 93 LEU A C 1
ATOM 762 O O . LEU A 1 93 ? 3.524 -5.677 -7.563 1.00 88.06 93 LEU A O 1
ATOM 766 N N . HIS A 1 94 ? 3.665 -7.037 -9.358 1.00 90.44 94 HIS A N 1
ATOM 767 C CA . HIS A 1 94 ? 2.228 -7.158 -9.566 1.00 90.44 94 HIS A CA 1
ATOM 768 C C . HIS A 1 94 ? 1.541 -7.754 -8.330 1.00 90.44 94 HIS A C 1
ATOM 770 O O . HIS A 1 94 ? 0.610 -7.155 -7.788 1.00 90.44 94 HIS A O 1
ATOM 776 N N . ASP A 1 95 ? 2.062 -8.863 -7.808 1.00 90.81 95 ASP A N 1
ATOM 777 C CA . ASP A 1 95 ? 1.536 -9.522 -6.611 1.00 90.81 95 ASP A CA 1
ATOM 778 C C . ASP A 1 95 ? 1.570 -8.611 -5.379 1.00 90.81 95 ASP A C 1
ATOM 780 O O . ASP A 1 95 ? 0.612 -8.564 -4.601 1.00 90.81 95 ASP A O 1
ATOM 784 N N . ALA A 1 96 ? 2.640 -7.830 -5.206 1.00 89.31 96 ALA A N 1
ATOM 785 C CA . ALA A 1 96 ? 2.746 -6.866 -4.114 1.00 89.31 96 ALA A CA 1
ATOM 786 C C . ALA A 1 96 ? 1.706 -5.736 -4.232 1.00 89.31 96 ALA A C 1
ATOM 788 O O . ALA A 1 96 ? 1.129 -5.303 -3.226 1.00 89.31 96 ALA A O 1
ATOM 789 N N . ILE A 1 97 ? 1.421 -5.269 -5.450 1.00 90.06 97 ILE A N 1
ATOM 790 C CA . ILE A 1 97 ? 0.378 -4.266 -5.706 1.00 90.06 97 ILE A CA 1
ATOM 791 C C . ILE A 1 97 ? -1.012 -4.857 -5.452 1.00 90.06 97 ILE A C 1
ATOM 793 O O . ILE A 1 97 ? -1.840 -4.207 -4.810 1.00 90.06 97 ILE A O 1
ATOM 797 N N . VAL A 1 98 ? -1.269 -6.098 -5.871 1.00 92.06 98 VAL A N 1
ATOM 798 C CA . VAL A 1 98 ? -2.529 -6.803 -5.585 1.00 92.06 98 VAL A CA 1
ATOM 799 C C . VAL A 1 98 ? -2.720 -6.991 -4.078 1.00 92.06 98 VAL A C 1
ATOM 801 O O . VAL A 1 98 ? -3.789 -6.684 -3.547 1.00 92.06 98 VAL A O 1
ATOM 804 N N . ALA A 1 99 ? -1.679 -7.413 -3.358 1.00 91.56 99 ALA A N 1
ATOM 805 C CA . ALA A 1 99 ? -1.709 -7.523 -1.902 1.00 91.56 99 ALA A CA 1
ATOM 806 C C . ALA A 1 99 ? -2.004 -6.169 -1.232 1.00 91.56 99 ALA A C 1
ATOM 808 O O . ALA A 1 99 ? -2.824 -6.101 -0.313 1.00 91.56 99 ALA A O 1
ATOM 809 N N . SER A 1 100 ? -1.419 -5.081 -1.744 1.00 90.50 100 SER A N 1
ATOM 810 C CA . SER A 1 100 ? -1.682 -3.715 -1.267 1.00 90.50 100 SER A CA 1
ATOM 811 C C . SER A 1 100 ? -3.132 -3.283 -1.520 1.00 90.50 100 SER A C 1
ATOM 813 O O . SER A 1 100 ? -3.754 -2.670 -0.654 1.00 90.50 100 SER A O 1
ATOM 815 N N . ALA A 1 101 ? -3.719 -3.661 -2.661 1.00 91.06 101 ALA A N 1
ATOM 816 C CA . ALA A 1 101 ? -5.132 -3.417 -2.953 1.00 91.06 101 ALA A CA 1
ATOM 817 C C . ALA A 1 101 ? -6.055 -4.174 -1.981 1.00 91.06 101 ALA A C 1
ATOM 819 O O . ALA A 1 101 ? -7.045 -3.625 -1.497 1.00 91.06 101 ALA A O 1
ATOM 820 N N . ILE A 1 102 ? -5.716 -5.420 -1.641 1.00 91.94 102 ILE A N 1
ATOM 821 C CA . ILE A 1 102 ? -6.452 -6.203 -0.638 1.00 91.94 102 ILE A CA 1
ATOM 822 C C . ILE A 1 102 ? -6.318 -5.562 0.74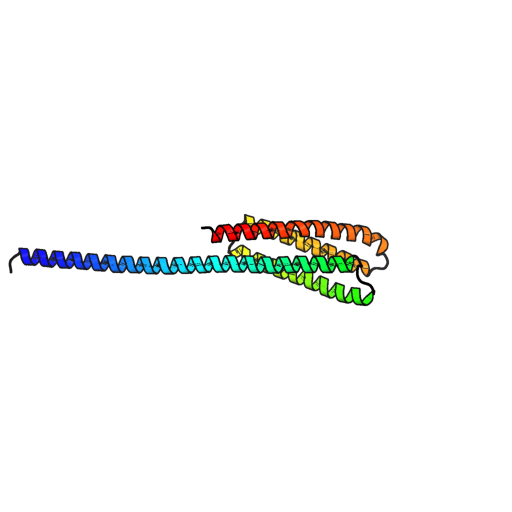9 1.00 91.94 102 ILE A C 1
ATOM 824 O O . ILE A 1 102 ? -7.304 -5.481 1.486 1.00 91.94 102 ILE A O 1
ATOM 828 N N . ALA A 1 103 ? -5.121 -5.094 1.112 1.00 89.50 103 ALA A N 1
ATOM 829 C CA . ALA A 1 103 ? -4.893 -4.381 2.364 1.00 89.50 103 ALA A CA 1
ATOM 830 C C . ALA A 1 103 ? -5.730 -3.094 2.433 1.00 89.50 103 ALA A C 1
ATOM 832 O O . ALA A 1 103 ? -6.412 -2.874 3.433 1.00 89.50 103 ALA A O 1
ATOM 833 N N . LYS A 1 104 ? -5.807 -2.323 1.341 1.00 92.31 104 LYS A N 1
ATOM 834 C CA . LYS A 1 104 ? -6.709 -1.168 1.227 1.00 92.31 104 LYS A CA 1
ATOM 835 C C . LYS A 1 104 ? -8.161 -1.543 1.526 1.00 92.31 104 LYS A C 1
ATOM 837 O O . LYS A 1 104 ? -8.782 -0.905 2.367 1.00 92.31 104 LYS A O 1
ATOM 842 N N . VAL A 1 105 ? -8.695 -2.596 0.905 1.00 90.00 105 VAL A N 1
ATOM 843 C CA . VAL A 1 105 ? -10.080 -3.053 1.149 1.00 90.00 105 VAL A CA 1
ATOM 844 C C . VAL A 1 105 ? -10.302 -3.445 2.615 1.00 90.00 105 VAL A C 1
ATOM 846 O O . VAL A 1 105 ? -11.394 -3.277 3.159 1.00 90.00 105 VAL A O 1
ATOM 849 N N . LYS A 1 106 ? -9.274 -3.968 3.295 1.00 87.88 106 LYS A N 1
ATOM 850 C CA . LYS A 1 106 ? -9.349 -4.218 4.741 1.00 87.88 106 LYS A CA 1
ATOM 851 C C . LYS A 1 106 ? -9.384 -2.910 5.528 1.00 87.88 106 LYS A C 1
ATOM 853 O O . LYS A 1 106 ? -10.205 -2.803 6.433 1.00 87.88 106 LYS A O 1
ATOM 858 N N . CYS A 1 107 ? -8.559 -1.928 5.174 1.00 86.81 107 CYS A N 1
ATOM 859 C CA . CYS A 1 107 ? -8.557 -0.606 5.797 1.00 86.81 107 CYS A CA 1
ATOM 860 C C . CYS A 1 107 ? -9.884 0.148 5.601 1.00 86.81 107 CYS A C 1
ATOM 862 O O . CYS A 1 107 ? -10.370 0.766 6.545 1.00 86.81 107 CYS A O 1
ATOM 864 N N . GLU A 1 108 ? -10.536 0.023 4.443 1.00 88.88 108 GLU A N 1
ATOM 865 C CA . GLU A 1 108 ? -11.833 0.664 4.161 1.00 88.88 108 GLU A CA 1
ATOM 866 C C . GLU A 1 108 ? -12.933 0.299 5.165 1.00 88.88 108 GLU A C 1
ATOM 868 O O . GLU A 1 108 ? -13.884 1.054 5.354 1.00 88.88 108 GLU A O 1
ATOM 873 N N . LYS A 1 109 ? -12.806 -0.849 5.839 1.00 85.81 109 LYS A N 1
ATOM 874 C CA . LYS A 1 109 ? -13.756 -1.285 6.871 1.00 85.81 109 LYS A CA 1
ATOM 875 C C . LYS A 1 109 ? -13.657 -0.487 8.165 1.00 85.81 109 LYS A C 1
ATOM 877 O O . LYS A 1 109 ? -14.580 -0.559 8.975 1.00 85.81 109 LYS A O 1
ATOM 882 N N . TYR A 1 110 ? -12.536 0.189 8.390 1.00 83.44 110 TYR A N 1
ATOM 883 C CA . TYR A 1 110 ? -12.223 0.782 9.683 1.00 83.44 110 TYR A CA 1
ATOM 884 C C . TYR A 1 110 ? -11.853 2.262 9.633 1.00 83.44 110 TYR A C 1
ATOM 886 O O . TYR A 1 110 ? -11.941 2.927 10.661 1.00 83.44 110 TYR A O 1
ATOM 894 N N . PHE A 1 111 ? -11.435 2.768 8.476 1.00 82.31 111 PHE A N 1
ATOM 895 C CA . PHE A 1 111 ? -11.002 4.150 8.308 1.00 82.31 111 PHE A CA 1
ATOM 896 C C . PHE A 1 111 ? -11.987 4.930 7.439 1.00 82.31 111 PHE A C 1
ATOM 898 O O . PHE A 1 111 ? -12.671 4.371 6.580 1.00 82.31 111 PHE A O 1
ATOM 905 N N . GLU A 1 112 ? -12.081 6.232 7.693 1.00 78.25 112 GLU A N 1
ATOM 906 C CA . GLU A 1 112 ? -13.019 7.123 7.016 1.00 78.25 112 GLU A CA 1
ATOM 907 C C . GLU A 1 112 ? -12.579 7.497 5.591 1.00 78.25 112 GLU A C 1
ATOM 909 O O . GLU A 1 112 ? -11.471 7.200 5.134 1.00 78.25 112 GLU A O 1
ATOM 914 N N . GLY A 1 113 ? -13.468 8.198 4.880 1.00 76.12 113 GLY A N 1
ATOM 915 C CA . GLY A 1 113 ? -13.314 8.543 3.466 1.00 76.12 113 GLY A CA 1
ATOM 916 C C . GLY A 1 113 ? -12.013 9.268 3.114 1.00 76.12 113 GLY A C 1
ATOM 917 O O . GLY A 1 113 ? -11.455 8.984 2.061 1.00 76.12 113 GLY A O 1
ATOM 918 N N . GLY A 1 114 ? -11.497 10.147 3.983 1.00 84.75 114 GLY A N 1
ATOM 919 C CA . GLY A 1 114 ? -10.254 10.888 3.725 1.00 84.75 114 GLY A CA 1
ATOM 920 C C 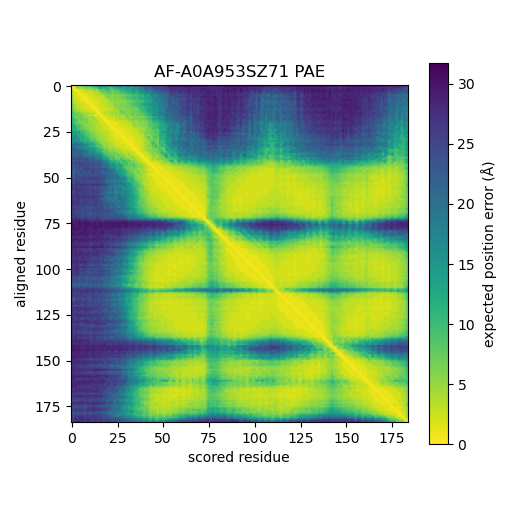. GLY A 1 114 ? -9.034 9.974 3.582 1.00 84.75 114 GLY A C 1
ATOM 921 O O . GLY A 1 114 ? -8.364 9.995 2.553 1.00 84.75 114 GLY A O 1
ATOM 922 N N . PHE A 1 115 ? -8.804 9.097 4.564 1.00 86.88 115 PHE A N 1
ATOM 923 C CA . PHE A 1 115 ? -7.721 8.110 4.509 1.00 86.88 115 PHE A CA 1
ATOM 924 C C . PHE A 1 115 ? -7.898 7.136 3.338 1.00 86.88 115 PHE A C 1
ATOM 926 O O . PHE A 1 115 ? -6.949 6.842 2.612 1.00 86.88 115 PHE A O 1
ATOM 933 N N . ASN A 1 116 ? -9.127 6.668 3.107 1.00 87.69 116 ASN A N 1
ATOM 934 C CA . ASN A 1 116 ? -9.408 5.746 2.006 1.00 87.69 116 ASN A CA 1
ATOM 935 C C . ASN A 1 116 ? -9.187 6.392 0.630 1.00 87.69 116 ASN A C 1
ATOM 937 O O . ASN A 1 116 ? -8.753 5.704 -0.296 1.00 87.69 116 ASN A O 1
ATOM 941 N N . ALA A 1 117 ? -9.461 7.693 0.487 1.00 90.38 117 ALA A N 1
ATOM 942 C CA . ALA A 1 117 ? -9.192 8.446 -0.734 1.00 90.38 117 ALA A CA 1
ATOM 943 C C . ALA A 1 117 ? -7.685 8.612 -0.965 1.00 90.38 117 ALA A C 1
ATOM 945 O O . ALA A 1 117 ? -7.215 8.332 -2.066 1.00 90.38 117 ALA A O 1
ATOM 946 N N . GLU A 1 118 ? -6.925 8.965 0.079 1.00 91.12 118 GLU A N 1
ATOM 947 C CA . GLU A 1 118 ? -5.456 9.025 0.028 1.00 91.12 118 GLU A CA 1
ATOM 948 C C . GLU A 1 118 ? -4.862 7.661 -0.376 1.00 91.12 118 GLU A C 1
ATOM 950 O O . GLU A 1 118 ? -4.010 7.584 -1.265 1.00 91.12 118 GLU A O 1
ATOM 955 N N . PHE A 1 119 ? -5.359 6.560 0.201 1.00 92.94 119 PHE A N 1
ATOM 956 C CA . PHE A 1 119 ? -4.899 5.216 -0.155 1.00 92.94 119 PHE A CA 1
ATOM 957 C C . PHE A 1 119 ? -5.301 4.841 -1.594 1.00 92.94 119 PHE A C 1
ATOM 959 O O . PHE A 1 119 ? -4.518 4.246 -2.332 1.00 92.94 119 PHE A O 1
ATOM 966 N N . ALA A 1 120 ? -6.501 5.210 -2.053 1.00 91.50 120 ALA A N 1
ATOM 967 C CA . ALA A 1 120 ? -6.922 4.982 -3.439 1.00 91.50 120 ALA A CA 1
ATOM 968 C C . ALA A 1 120 ? -6.045 5.736 -4.452 1.00 91.50 120 ALA A C 1
ATOM 970 O O . ALA A 1 120 ? -5.672 5.181 -5.492 1.00 91.50 120 ALA A O 1
ATOM 971 N N . GLU A 1 121 ? -5.687 6.980 -4.139 1.00 93.25 121 GLU A N 1
ATOM 972 C CA . GLU A 1 121 ? -4.783 7.781 -4.958 1.00 93.25 121 GLU A CA 1
ATOM 973 C C . GLU A 1 121 ? -3.388 7.148 -5.010 1.00 93.25 121 GLU A C 1
ATOM 975 O O . GLU A 1 121 ? -2.806 7.015 -6.091 1.00 93.25 121 GLU A O 1
ATOM 980 N N . LEU A 1 122 ? -2.872 6.687 -3.864 1.00 92.88 122 LEU A N 1
ATOM 981 C CA . LEU A 1 122 ? -1.609 5.958 -3.812 1.00 92.88 122 LEU A CA 1
ATOM 982 C C . LEU A 1 122 ? -1.665 4.705 -4.689 1.00 92.88 122 LEU A C 1
ATOM 984 O O . LEU A 1 122 ? -0.803 4.535 -5.547 1.00 92.88 122 LEU A O 1
ATOM 988 N N . MET A 1 123 ? -2.696 3.869 -4.543 1.00 93.31 123 MET A N 1
ATOM 989 C CA . MET A 1 123 ? -2.850 2.654 -5.350 1.00 93.31 123 MET A CA 1
ATOM 990 C C . MET A 1 123 ? -2.862 2.949 -6.853 1.00 93.31 123 MET A C 1
ATOM 992 O O . MET A 1 123 ? -2.220 2.230 -7.617 1.00 93.31 123 MET A O 1
ATOM 996 N N . SER A 1 124 ? -3.506 4.041 -7.269 1.00 91.88 124 SER A N 1
ATOM 997 C CA . SER A 1 124 ? -3.525 4.471 -8.673 1.00 91.88 124 SER A CA 1
ATOM 998 C C . SER A 1 124 ? -2.120 4.826 -9.181 1.00 91.88 124 SER A C 1
ATOM 1000 O O . SER A 1 124 ? -1.737 4.442 -10.286 1.00 91.88 124 SER A O 1
ATOM 1002 N N . LYS A 1 125 ? -1.308 5.505 -8.356 1.00 91.56 125 LYS A N 1
ATOM 1003 C CA . LYS A 1 125 ? 0.099 5.815 -8.672 1.00 91.56 125 LYS A CA 1
ATOM 1004 C C . LYS A 1 125 ? 0.958 4.549 -8.756 1.00 91.56 125 LYS A C 1
ATOM 1006 O O . LYS A 1 125 ? 1.805 4.448 -9.642 1.00 91.56 125 LYS A O 1
ATOM 1011 N N . LEU A 1 126 ? 0.734 3.577 -7.868 1.00 91.12 126 LEU A N 1
ATOM 1012 C CA . LEU A 1 126 ? 1.471 2.307 -7.869 1.00 91.12 126 LEU A CA 1
ATOM 1013 C C . LEU A 1 126 ? 1.174 1.477 -9.120 1.00 91.12 126 LEU A C 1
ATOM 1015 O O . LEU A 1 126 ? 2.112 1.019 -9.769 1.00 91.12 126 LEU A O 1
ATOM 1019 N N . GLN A 1 127 ? -0.100 1.360 -9.497 1.00 91.56 127 GLN A N 1
ATOM 1020 C CA . GLN A 1 127 ? -0.529 0.684 -10.726 1.00 91.56 127 GLN A CA 1
ATOM 1021 C C . GLN A 1 127 ? 0.024 1.369 -11.979 1.00 91.56 127 GLN A C 1
ATOM 1023 O O . GLN A 1 127 ? 0.493 0.707 -12.902 1.00 91.56 127 GLN A O 1
ATOM 1028 N N . HIS A 1 128 ? 0.029 2.705 -12.007 1.00 91.25 128 HIS A N 1
ATOM 1029 C CA . HIS A 1 128 ? 0.634 3.440 -13.113 1.00 91.25 128 HIS A CA 1
ATOM 1030 C C . HIS A 1 128 ? 2.137 3.148 -13.242 1.00 91.25 128 HIS A C 1
ATOM 1032 O O . HIS A 1 128 ? 2.633 2.916 -14.343 1.00 91.25 128 HIS A O 1
ATOM 1038 N N . SER A 1 129 ? 2.856 3.103 -12.117 1.00 89.50 129 SER A N 1
ATOM 1039 C CA . SER A 1 129 ? 4.282 2.769 -12.102 1.00 89.50 129 SER A CA 1
ATOM 1040 C C . SER A 1 129 ? 4.555 1.336 -12.575 1.00 89.50 129 SER A C 1
ATOM 1042 O O . SER A 1 129 ? 5.461 1.115 -13.378 1.00 89.50 129 SER A O 1
ATOM 1044 N N . GLU A 1 130 ? 3.733 0.370 -12.155 1.00 91.00 130 GLU A N 1
ATOM 1045 C CA . GLU A 1 130 ? 3.787 -1.012 -12.650 1.00 91.00 130 GLU A CA 1
ATOM 1046 C C . GLU A 1 130 ? 3.620 -1.077 -14.170 1.00 91.00 130 GLU A C 1
ATOM 1048 O O . GLU A 1 130 ? 4.418 -1.718 -14.854 1.00 91.00 130 GLU A O 1
ATOM 1053 N N . MET A 1 131 ? 2.623 -0.376 -14.717 1.00 90.56 131 MET A N 1
ATOM 1054 C CA . MET A 1 131 ? 2.413 -0.304 -16.162 1.00 90.56 131 MET A CA 1
ATOM 1055 C C . MET A 1 131 ? 3.641 0.249 -16.889 1.00 90.56 131 MET A C 1
ATOM 1057 O O . MET A 1 131 ? 4.060 -0.319 -17.894 1.00 90.56 131 MET A O 1
ATOM 1061 N N . CYS A 1 132 ? 4.254 1.323 -16.381 1.00 89.31 132 CYS A N 1
ATOM 1062 C CA . CYS A 1 132 ? 5.459 1.885 -16.989 1.00 89.31 132 CYS A CA 1
ATOM 1063 C C . CYS A 1 132 ? 6.645 0.907 -16.960 1.00 89.31 132 CYS A C 1
ATOM 1065 O O . CYS A 1 132 ? 7.389 0.822 -17.936 1.00 89.31 132 CYS A O 1
ATOM 1067 N N . ILE A 1 133 ? 6.805 0.140 -15.879 1.00 87.12 133 ILE A N 1
ATOM 1068 C CA . ILE A 1 133 ? 7.830 -0.909 -15.770 1.00 87.12 133 ILE A CA 1
ATOM 1069 C C . ILE A 1 133 ? 7.575 -2.029 -16.790 1.00 87.12 133 ILE A C 1
ATOM 1071 O O . ILE A 1 133 ? 8.501 -2.455 -17.486 1.00 87.12 133 ILE A O 1
ATOM 1075 N N . ARG A 1 134 ? 6.321 -2.482 -16.926 1.00 87.75 134 ARG A N 1
ATOM 1076 C CA . ARG A 1 134 ? 5.927 -3.510 -17.907 1.00 87.75 134 ARG A CA 1
ATOM 1077 C C . ARG A 1 134 ? 6.158 -3.046 -19.342 1.00 87.75 134 ARG A C 1
ATOM 1079 O O . ARG A 1 134 ? 6.717 -3.799 -20.131 1.00 87.75 134 ARG A O 1
ATOM 1086 N N . ASP A 1 135 ? 5.831 -1.795 -19.652 1.00 86.94 135 ASP A N 1
ATOM 1087 C CA . ASP A 1 135 ? 6.086 -1.201 -20.965 1.00 86.94 135 ASP A CA 1
ATOM 1088 C C . ASP A 1 135 ? 7.581 -1.234 -21.334 1.00 86.94 135 ASP A C 1
ATOM 109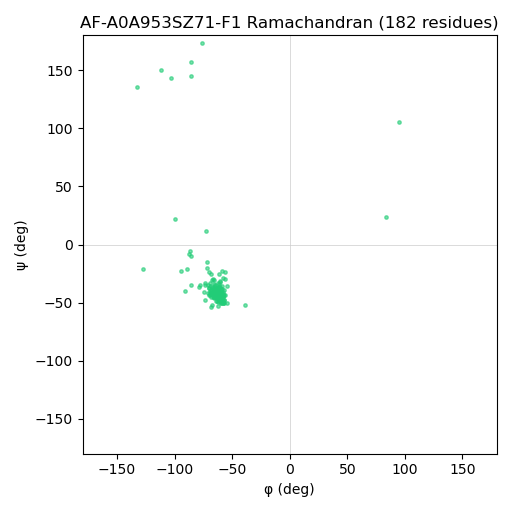0 O O . ASP A 1 135 ? 7.944 -1.582 -22.460 1.00 86.94 135 ASP A O 1
ATOM 1094 N N . VAL A 1 136 ? 8.466 -0.873 -20.395 1.00 83.56 136 VAL A N 1
ATOM 1095 C CA . VAL A 1 136 ? 9.924 -0.892 -20.616 1.00 83.56 136 VAL A CA 1
ATOM 1096 C C . VAL A 1 136 ? 10.429 -2.322 -20.824 1.00 83.56 136 VAL A C 1
ATOM 1098 O O . VAL A 1 136 ? 11.229 -2.568 -21.735 1.00 83.56 136 VAL A O 1
ATOM 1101 N N . ARG A 1 137 ? 9.936 -3.277 -20.025 1.00 82.75 137 ARG A N 1
ATOM 1102 C CA . ARG A 1 137 ? 10.220 -4.709 -20.202 1.00 82.75 137 ARG A CA 1
ATOM 1103 C C . ARG A 1 137 ? 9.815 -5.176 -21.602 1.00 82.75 137 ARG A C 1
ATOM 1105 O O . ARG A 1 137 ? 10.632 -5.773 -22.302 1.00 82.75 137 ARG A O 1
ATOM 1112 N N . ASP A 1 138 ? 8.594 -4.873 -22.030 1.00 81.00 138 ASP A N 1
ATOM 1113 C CA . ASP A 1 138 ? 8.052 -5.350 -23.304 1.00 81.00 138 ASP A CA 1
ATOM 1114 C C . ASP A 1 138 ? 8.840 -4.782 -24.488 1.00 81.00 138 ASP A C 1
ATOM 1116 O O . ASP A 1 138 ? 9.201 -5.510 -25.413 1.00 81.00 138 ASP A O 1
ATOM 1120 N N . ILE A 1 139 ? 9.229 -3.506 -24.428 1.00 76.75 139 ILE A N 1
ATOM 1121 C CA . ILE A 1 139 ? 10.005 -2.849 -25.489 1.00 76.75 139 ILE A CA 1
ATOM 1122 C C . ILE A 1 139 ? 11.417 -3.412 -25.609 1.00 76.75 139 ILE A C 1
ATOM 1124 O O . ILE A 1 139 ? 11.960 -3.456 -26.715 1.00 76.75 139 ILE A O 1
ATOM 1128 N N . ARG A 1 140 ? 12.030 -3.890 -24.518 1.00 67.44 140 ARG A N 1
ATOM 1129 C CA . ARG A 1 140 ? 13.349 -4.540 -24.592 1.00 67.44 140 ARG A CA 1
ATOM 1130 C C . ARG A 1 140 ? 13.351 -5.768 -25.510 1.00 67.44 140 ARG A C 1
ATOM 1132 O O . ARG A 1 140 ? 14.412 -6.075 -26.046 1.00 67.44 140 ARG A O 1
ATOM 1139 N N . SER A 1 141 ? 12.194 -6.392 -25.746 1.00 63.03 141 SER A N 1
ATOM 1140 C CA . SER A 1 141 ? 12.037 -7.564 -26.617 1.00 63.03 141 SER A CA 1
ATOM 1141 C C . SER A 1 141 ? 11.810 -7.255 -28.111 1.00 63.03 141 SER A C 1
ATOM 1143 O O . SER A 1 141 ? 11.795 -8.179 -28.922 1.00 63.03 141 SER A O 1
ATOM 1145 N N . VAL A 1 142 ? 11.658 -5.980 -28.507 1.00 67.94 142 VAL A N 1
ATOM 1146 C CA . VAL A 1 142 ? 11.228 -5.586 -29.867 1.00 67.94 142 VAL A CA 1
ATOM 1147 C C . VAL A 1 142 ? 12.394 -5.087 -30.740 1.00 67.94 142 VAL A C 1
ATOM 1149 O O . VAL A 1 142 ? 13.275 -4.368 -30.278 1.00 67.94 142 VAL A O 1
ATOM 1152 N N . ALA A 1 143 ? 12.380 -5.397 -32.043 1.00 51.62 143 ALA A N 1
ATOM 1153 C CA . ALA A 1 143 ? 13.448 -5.042 -32.995 1.00 51.62 143 ALA A CA 1
ATOM 1154 C C . ALA A 1 143 ? 13.697 -3.521 -33.174 1.00 51.62 143 ALA A C 1
ATOM 1156 O O . ALA A 1 143 ? 14.818 -3.122 -33.477 1.00 51.62 143 ALA A O 1
ATOM 1157 N N . ASN A 1 144 ? 12.695 -2.664 -32.918 1.00 60.38 144 ASN A N 1
ATOM 1158 C CA . ASN A 1 144 ? 12.793 -1.191 -32.994 1.00 60.3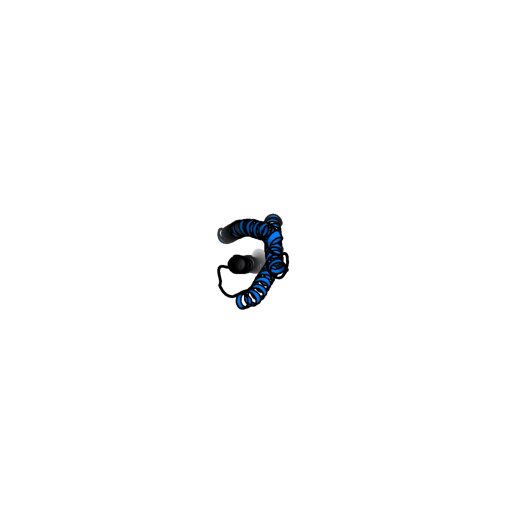8 144 ASN A CA 1
ATOM 1159 C C . ASN A 1 144 ? 12.989 -0.510 -31.623 1.00 60.38 144 ASN A C 1
ATOM 1161 O O . ASN A 1 144 ? 12.694 0.675 -31.452 1.00 60.38 144 ASN A O 1
ATOM 1165 N N . ALA A 1 145 ? 13.483 -1.245 -30.623 1.00 61.28 145 ALA A N 1
ATOM 1166 C CA . ALA A 1 145 ? 13.540 -0.778 -29.240 1.00 61.28 145 ALA A CA 1
ATOM 1167 C C . ALA A 1 145 ? 14.323 0.529 -29.028 1.00 61.28 145 ALA A C 1
ATOM 1169 O O . ALA A 1 145 ? 14.014 1.274 -28.105 1.00 61.28 145 ALA A O 1
ATOM 1170 N N . ALA A 1 146 ? 15.320 0.843 -29.860 1.00 63.00 146 ALA A N 1
ATOM 1171 C CA . ALA A 1 146 ? 16.193 1.999 -29.642 1.00 63.00 146 ALA A CA 1
ATOM 1172 C C . ALA A 1 146 ? 15.459 3.357 -29.673 1.00 63.00 146 ALA A C 1
ATOM 1174 O O . ALA A 1 146 ? 15.793 4.233 -28.881 1.00 63.00 146 ALA A O 1
ATOM 1175 N N . GLN A 1 147 ? 14.446 3.528 -30.534 1.00 67.69 147 GLN A N 1
ATOM 1176 C CA . GLN A 1 147 ? 13.683 4.784 -30.626 1.00 67.69 147 GLN A CA 1
ATOM 1177 C C . GLN A 1 147 ? 12.655 4.945 -29.497 1.00 67.69 147 GLN A C 1
ATOM 1179 O O . GLN A 1 147 ? 12.444 6.055 -29.021 1.00 67.69 147 GLN A O 1
ATOM 1184 N N . LEU A 1 148 ? 12.039 3.849 -29.045 1.00 68.94 148 LEU A N 1
ATOM 1185 C CA . LEU A 1 148 ? 10.976 3.878 -28.030 1.00 68.94 148 LEU A CA 1
ATOM 1186 C C . LEU A 1 148 ? 11.505 3.782 -26.590 1.00 68.94 148 LEU A C 1
ATOM 1188 O O . LEU A 1 148 ? 10.812 4.194 -25.660 1.00 68.94 148 LEU A O 1
ATOM 1192 N N . ARG A 1 149 ? 12.729 3.268 -26.393 1.00 73.12 149 ARG A N 1
ATOM 1193 C CA . ARG A 1 149 ? 13.358 3.113 -25.068 1.00 73.12 149 ARG A CA 1
ATOM 1194 C C . ARG A 1 149 ? 13.475 4.437 -24.324 1.00 73.12 149 ARG A C 1
ATOM 1196 O O . ARG A 1 149 ? 12.995 4.528 -23.206 1.00 73.12 149 ARG A O 1
ATOM 1203 N N . SER A 1 150 ? 14.017 5.481 -24.956 1.00 77.12 150 SER A N 1
ATOM 1204 C CA . SER A 1 150 ? 14.273 6.758 -24.271 1.00 77.12 150 SER A CA 1
ATOM 1205 C C . SER A 1 150 ? 13.001 7.401 -23.698 1.00 77.12 150 SER A C 1
ATOM 1207 O O . SER A 1 150 ? 13.008 7.873 -22.561 1.00 77.12 150 SER A O 1
ATOM 1209 N N . GLU A 1 151 ? 11.891 7.377 -24.442 1.00 82.69 151 GLU A N 1
ATOM 1210 C CA . GLU A 1 151 ? 10.609 7.912 -23.966 1.00 82.69 151 GLU A CA 1
ATOM 1211 C C . GLU A 1 151 ? 10.047 7.083 -22.801 1.00 82.69 151 GLU A C 1
ATOM 1213 O O . GLU A 1 151 ? 9.524 7.623 -21.824 1.00 82.69 151 GLU A O 1
ATOM 1218 N N . LYS A 1 152 ? 10.151 5.759 -22.896 1.00 82.69 152 LYS A N 1
ATOM 1219 C CA . LYS A 1 152 ? 9.539 4.827 -21.946 1.00 82.69 152 LYS A CA 1
ATOM 1220 C C . LYS A 1 152 ? 10.347 4.706 -20.658 1.00 82.69 152 LYS A C 1
ATOM 1222 O O . LYS A 1 152 ? 9.753 4.717 -19.584 1.00 82.69 152 LYS A O 1
ATOM 1227 N N . ASP A 1 153 ? 11.672 4.744 -20.753 1.00 82.44 153 ASP A N 1
ATOM 1228 C CA . ASP A 1 153 ? 12.578 4.861 -19.608 1.00 82.44 153 ASP A CA 1
ATOM 1229 C C . ASP A 1 153 ? 12.347 6.184 -18.862 1.00 82.44 153 ASP A C 1
ATOM 1231 O O . ASP A 1 153 ? 12.310 6.208 -17.632 1.00 82.44 153 ASP A O 1
ATOM 1235 N N . SER A 1 154 ? 12.115 7.285 -19.590 1.00 85.62 154 SER A N 1
ATOM 1236 C CA . SER A 1 154 ? 11.759 8.578 -18.990 1.00 85.62 154 SER A CA 1
ATOM 1237 C C . SER A 1 154 ? 10.433 8.506 -18.221 1.00 85.62 154 SER A C 1
ATOM 1239 O O . SER A 1 154 ? 10.366 8.923 -17.063 1.00 85.62 154 SER A O 1
ATOM 1241 N N . LYS A 1 155 ? 9.394 7.901 -18.815 1.00 86.75 155 LYS A N 1
ATOM 1242 C CA . LYS A 1 155 ? 8.089 7.692 -18.159 1.00 86.75 155 LYS A CA 1
ATOM 1243 C C . LYS A 1 155 ? 8.192 6.809 -16.913 1.00 86.75 155 LYS A C 1
ATOM 1245 O O . LYS A 1 155 ? 7.631 7.170 -15.883 1.00 86.75 155 LYS A O 1
ATOM 1250 N N . MET A 1 156 ? 8.946 5.711 -16.982 1.00 88.38 156 MET A N 1
ATOM 1251 C CA . MET A 1 156 ? 9.217 4.835 -15.836 1.00 88.38 156 MET A CA 1
ATOM 1252 C C . MET A 1 156 ? 9.954 5.577 -14.713 1.00 88.38 156 MET A C 1
ATOM 1254 O O . MET A 1 156 ? 9.578 5.481 -13.548 1.00 88.38 156 MET A O 1
ATOM 1258 N N . ASN A 1 157 ? 10.991 6.350 -15.040 1.00 86.19 157 ASN A N 1
ATOM 1259 C CA . ASN A 1 157 ? 11.722 7.122 -14.037 1.00 86.19 157 ASN A CA 1
ATOM 1260 C C . ASN A 1 157 ? 10.823 8.175 -13.373 1.00 86.19 157 ASN A C 1
ATOM 1262 O O . ASN A 1 157 ? 10.855 8.327 -12.152 1.00 86.19 157 ASN A O 1
ATOM 1266 N N . ALA A 1 158 ? 9.980 8.860 -14.150 1.00 86.56 158 ALA A N 1
ATOM 1267 C CA . ALA A 1 158 ? 9.019 9.820 -13.619 1.00 86.56 158 ALA A CA 1
ATOM 1268 C C . ALA A 1 158 ? 7.991 9.152 -12.686 1.00 86.56 158 ALA A C 1
ATOM 1270 O O . ALA A 1 158 ? 7.751 9.654 -11.588 1.00 86.56 158 ALA A O 1
ATOM 1271 N N . SER A 1 159 ? 7.426 8.001 -13.071 1.00 85.56 159 SER A N 1
ATOM 1272 C CA . SER A 1 159 ? 6.452 7.282 -12.238 1.00 85.56 159 SER A CA 1
ATOM 1273 C C . SER A 1 159 ? 7.065 6.765 -10.933 1.00 85.56 159 SER A C 1
ATOM 1275 O O . SER A 1 159 ? 6.409 6.786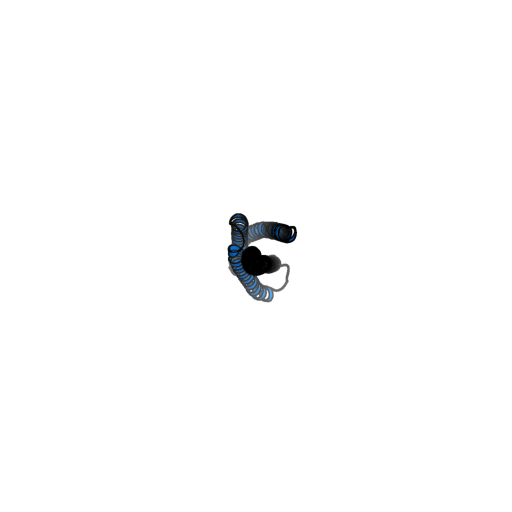 -9.890 1.00 85.56 159 SER A O 1
ATOM 1277 N N . LEU A 1 160 ? 8.334 6.350 -10.965 1.00 83.12 160 LEU A N 1
ATOM 1278 C CA . LEU A 1 160 ? 9.061 5.864 -9.792 1.00 83.12 160 LEU A CA 1
ATOM 1279 C C . LEU A 1 160 ? 9.463 6.969 -8.817 1.00 83.12 160 LEU A C 1
ATOM 1281 O O . LEU A 1 160 ? 9.473 6.741 -7.610 1.00 83.12 160 LEU A O 1
ATOM 1285 N N . ILE A 1 161 ? 9.766 8.176 -9.302 1.00 81.00 161 ILE A N 1
ATOM 1286 C CA . ILE A 1 161 ? 9.992 9.336 -8.425 1.00 81.00 161 ILE A CA 1
ATOM 1287 C C . ILE A 1 161 ? 8.717 9.640 -7.632 1.00 81.00 161 ILE A C 1
ATOM 1289 O O . ILE A 1 161 ? 8.772 9.850 -6.421 1.00 81.00 161 ILE A O 1
ATOM 1293 N N . ILE A 1 162 ? 7.561 9.571 -8.294 1.00 71.06 162 ILE A N 1
ATOM 1294 C CA . ILE A 1 162 ? 6.265 9.805 -7.655 1.00 71.06 162 ILE A CA 1
ATOM 1295 C C . ILE A 1 162 ? 5.984 8.742 -6.582 1.00 71.06 162 ILE A C 1
ATOM 1297 O O . ILE A 1 162 ? 5.578 9.090 -5.474 1.00 71.06 162 ILE A O 1
ATOM 1301 N N . SER A 1 163 ? 6.218 7.453 -6.859 1.00 75.62 163 SER A N 1
ATOM 1302 C CA . SER A 1 163 ? 6.002 6.397 -5.857 1.00 75.62 163 SER A CA 1
ATOM 1303 C C . SER A 1 163 ? 7.017 6.447 -4.708 1.00 75.62 163 SER A C 1
ATOM 1305 O O . SER A 1 163 ? 6.652 6.187 -3.557 1.00 75.62 163 SER A O 1
ATOM 1307 N N . LYS A 1 164 ? 8.264 6.853 -4.987 1.00 80.19 164 LYS A N 1
ATOM 1308 C CA . LYS A 1 164 ? 9.326 7.060 -3.989 1.00 80.19 164 LYS A CA 1
ATOM 1309 C C . LYS A 1 164 ? 8.943 8.093 -2.931 1.00 80.19 164 LYS A C 1
ATOM 1311 O O . LYS A 1 164 ? 9.324 7.922 -1.779 1.00 80.19 164 LYS A O 1
ATOM 1316 N N . GLU A 1 165 ? 8.205 9.135 -3.298 1.00 84.12 165 GLU A N 1
ATOM 1317 C CA . GLU A 1 165 ? 7.755 10.177 -2.364 1.00 84.12 165 GLU A CA 1
ATOM 1318 C C . GLU A 1 165 ? 6.386 9.859 -1.751 1.00 84.12 165 GLU A C 1
ATOM 1320 O O . GLU A 1 165 ? 6.178 10.052 -0.551 1.00 84.12 165 GLU A O 1
ATOM 1325 N N . ALA A 1 166 ? 5.463 9.319 -2.550 1.00 84.88 166 ALA A N 1
ATOM 1326 C CA . ALA A 1 166 ? 4.092 9.066 -2.121 1.00 84.88 166 ALA A CA 1
ATOM 1327 C C . ALA A 1 166 ? 3.988 7.960 -1.060 1.00 84.88 166 ALA A C 1
ATOM 1329 O O . ALA A 1 166 ? 3.209 8.097 -0.117 1.00 84.88 166 ALA A O 1
ATOM 1330 N N . ILE A 1 167 ? 4.777 6.882 -1.173 1.00 86.56 167 ILE A N 1
ATOM 1331 C CA . ILE A 1 167 ? 4.711 5.772 -0.212 1.00 86.56 167 ILE A CA 1
ATOM 1332 C C . ILE A 1 167 ? 5.203 6.209 1.180 1.00 86.56 167 ILE A C 1
ATOM 1334 O O . ILE A 1 167 ? 4.449 6.031 2.135 1.00 86.56 167 ILE A O 1
ATOM 1338 N N . PRO A 1 168 ? 6.392 6.825 1.360 1.00 87.12 168 PRO A N 1
ATOM 1339 C CA . PRO A 1 168 ? 6.816 7.303 2.677 1.00 87.12 168 PRO A CA 1
ATOM 1340 C C . PRO A 1 168 ? 5.876 8.354 3.271 1.00 87.12 168 PRO A C 1
ATOM 1342 O O . PRO A 1 168 ? 5.636 8.335 4.477 1.00 87.12 168 PRO A O 1
ATOM 1345 N N . ALA A 1 169 ? 5.315 9.244 2.444 1.00 87.94 169 ALA A N 1
ATOM 1346 C CA . ALA A 1 169 ? 4.337 10.228 2.899 1.00 87.94 169 ALA A CA 1
ATOM 1347 C C . ALA A 1 169 ? 3.073 9.554 3.457 1.00 87.94 169 ALA A C 1
ATOM 1349 O O . ALA A 1 169 ? 2.630 9.887 4.556 1.00 87.94 169 ALA A O 1
ATOM 1350 N N . PHE A 1 170 ? 2.536 8.557 2.751 1.00 89.06 170 PHE A N 1
ATOM 1351 C CA . PHE A 1 170 ? 1.373 7.799 3.210 1.00 89.06 170 PHE A CA 1
ATOM 1352 C C . PHE A 1 170 ? 1.676 6.962 4.462 1.00 89.06 170 PHE A C 1
ATOM 1354 O O . PHE A 1 170 ? 0.897 6.956 5.410 1.00 89.06 170 PHE A O 1
ATOM 1361 N N . ARG A 1 171 ? 2.850 6.325 4.532 1.00 86.69 171 ARG A N 1
ATOM 1362 C CA . ARG A 1 171 ? 3.289 5.582 5.726 1.00 86.69 171 ARG A CA 1
ATOM 1363 C C . ARG A 1 171 ? 3.429 6.487 6.949 1.00 86.69 171 ARG A C 1
ATOM 1365 O O . ARG A 1 171 ? 3.035 6.104 8.047 1.00 86.69 171 ARG A O 1
ATOM 1372 N N . LYS A 1 172 ? 3.922 7.718 6.768 1.00 88.19 172 LYS A N 1
ATOM 1373 C CA . LYS A 1 172 ? 3.947 8.723 7.838 1.00 88.19 172 LYS A CA 1
ATOM 1374 C C . LYS A 1 172 ? 2.532 9.032 8.339 1.00 88.19 172 LYS A C 1
ATOM 1376 O O . LYS A 1 172 ? 2.322 9.047 9.547 1.00 88.19 172 LYS A O 1
ATOM 1381 N N . ARG A 1 173 ? 1.562 9.203 7.433 1.00 85.31 173 ARG A N 1
ATOM 1382 C CA . ARG A 1 173 ? 0.142 9.414 7.779 1.00 85.31 173 ARG A CA 1
ATOM 1383 C C . ARG A 1 173 ? -0.451 8.232 8.545 1.00 85.31 173 ARG A C 1
ATOM 1385 O O . ARG A 1 173 ? -1.148 8.440 9.531 1.00 85.31 173 ARG A O 1
ATOM 1392 N N . MET A 1 174 ? -0.135 6.997 8.152 1.00 85.56 174 MET A N 1
ATOM 1393 C CA . MET A 1 174 ? -0.524 5.808 8.924 1.00 85.56 174 MET A CA 1
ATOM 1394 C C . MET A 1 174 ? 0.073 5.829 10.335 1.00 85.56 174 MET A C 1
ATOM 1396 O O . MET A 1 174 ? -0.629 5.538 11.297 1.00 85.56 174 MET A O 1
ATOM 1400 N N . GLY A 1 175 ? 1.343 6.221 10.472 1.00 80.75 175 GLY A N 1
ATOM 1401 C CA . GLY A 1 175 ? 1.988 6.396 11.774 1.00 80.75 175 GLY A CA 1
ATOM 1402 C C . GLY A 1 175 ? 1.310 7.462 12.642 1.00 80.75 175 GLY A C 1
ATOM 1403 O O . GLY A 1 175 ? 1.126 7.243 13.836 1.00 80.75 175 GLY A O 1
ATOM 1404 N N . GLU A 1 176 ? 0.888 8.581 12.049 1.00 84.88 176 GLU A N 1
ATOM 1405 C CA . GLU A 1 176 ? 0.118 9.630 12.734 1.00 84.88 176 GLU A CA 1
ATOM 1406 C C . GLU A 1 176 ? -1.242 9.104 13.225 1.00 84.88 176 GLU A C 1
ATOM 1408 O O . GLU A 1 176 ? -1.617 9.367 14.365 1.00 84.88 176 GLU A O 1
ATOM 1413 N N . LEU A 1 177 ? -1.945 8.304 12.413 1.00 79.75 177 LEU A N 1
ATOM 1414 C CA . LEU A 1 177 ? -3.211 7.668 12.806 1.00 79.75 177 LEU A CA 1
ATOM 1415 C C . LEU A 1 177 ? -3.029 6.671 13.955 1.00 79.75 177 LEU A C 1
ATOM 1417 O O . LEU A 1 177 ? -3.813 6.671 14.899 1.00 79.75 177 LEU A O 1
ATOM 1421 N N . ILE A 1 178 ? -1.969 5.860 13.910 1.00 74.19 178 ILE A N 1
ATOM 1422 C CA . ILE A 1 178 ? -1.630 4.932 14.998 1.00 74.19 178 ILE A CA 1
ATOM 1423 C C . ILE A 1 178 ? -1.331 5.706 16.286 1.00 74.19 178 ILE A C 1
ATOM 1425 O O . ILE A 1 178 ? -1.792 5.321 17.354 1.00 74.19 178 ILE A O 1
ATOM 1429 N N . GLN A 1 179 ? -0.575 6.803 16.206 1.00 74.44 179 GLN A N 1
ATOM 1430 C CA . GLN A 1 179 ? -0.260 7.622 17.379 1.00 74.44 179 GLN A CA 1
ATOM 1431 C C . GLN A 1 179 ? -1.497 8.295 17.976 1.00 74.44 179 GLN A C 1
ATOM 1433 O O . GLN A 1 179 ? -1.592 8.379 19.197 1.00 74.44 179 GLN A O 1
ATOM 1438 N N . GLN A 1 180 ? -2.439 8.743 17.143 1.00 74.06 180 GLN A N 1
ATOM 1439 C CA . GLN A 1 180 ? -3.724 9.266 17.611 1.00 74.06 180 GLN A CA 1
ATOM 1440 C C . GLN A 1 180 ? -4.537 8.186 18.333 1.00 74.06 180 GLN A C 1
ATOM 1442 O O . GLN A 1 180 ? -5.038 8.441 19.420 1.00 74.06 180 GLN A O 1
ATOM 1447 N N . ASP A 1 181 ? -4.600 6.970 17.783 1.00 65.44 181 ASP A N 1
ATOM 1448 C CA . ASP A 1 181 ? -5.345 5.859 18.390 1.00 65.44 181 ASP A CA 1
ATOM 1449 C C . ASP A 1 181 ? -4.692 5.318 19.689 1.00 65.44 181 ASP A C 1
ATOM 1451 O O . ASP A 1 181 ? -5.385 4.717 20.506 1.00 65.44 181 ASP A O 1
ATOM 1455 N N . VAL A 1 182 ? -3.377 5.503 19.892 1.00 63.91 182 VAL A N 1
ATOM 1456 C CA . VAL A 1 182 ? -2.632 5.055 21.096 1.00 63.91 182 VAL A CA 1
ATOM 1457 C C . VAL A 1 182 ? -2.500 6.156 22.164 1.00 63.91 182 VAL A C 1
ATOM 1459 O O . VAL A 1 182 ? -2.253 5.854 23.332 1.00 63.91 182 VAL A O 1
ATOM 1462 N N . GLY A 1 183 ? -2.606 7.428 21.771 1.00 53.38 183 GLY A N 1
ATOM 1463 C CA . GLY A 1 183 ? -2.417 8.595 22.641 1.00 53.38 183 GLY A CA 1
ATOM 1464 C C . GLY A 1 183 ? -3.665 9.073 23.396 1.00 53.38 183 GLY A C 1
ATOM 1465 O O . GLY A 1 183 ? -3.527 9.949 24.252 1.00 53.38 183 GLY A O 1
ATOM 1466 N N . GLU A 1 184 ? -4.843 8.518 23.094 1.00 47.28 184 GLU A N 1
ATOM 1467 C CA . GLU A 1 184 ? -6.128 8.746 23.788 1.00 47.28 184 GLU A CA 1
ATOM 1468 C C . GLU A 1 184 ? -6.500 7.586 24.727 1.00 47.28 184 GLU A C 1
ATOM 1470 O O . GLU A 1 184 ? -7.035 7.873 25.826 1.00 47.28 184 GLU A O 1
#

pLDDT: mean 79.62, std 10.24, range [47.28, 93.31]

Nearest PDB structures (foldseek):
  3fyq-assembly1_A  TM=6.605E-01  e=1.876E-01  Drosophila melanogaster
  2cmr-assembly1_A  TM=4.387E-01  e=1.023E-01  Human immunodeficiency virus 1
  3dyj-assembly2_B  TM=4.997E-01  e=3.182E+00  Mus musculus
  3g67-assembly1_B  TM=3.491E-01  e=4.534E+00  Thermotoga maritima
  3g6b-assembly1_B  TM=3.476E-01  e=6.141E+00  Thermotoga maritima

Sequence (184 aa):
MKASDWINLVQALALSGIGIFFTVRLEKIRKLYARNLKRYDLLHTARFNALEAADDCLVRVQQAQFEAWRILQGEGSRSDYIRERTDDLVEHLHDAIVASAIAKVKCEKYFEGGFNAEFAELMSKLQHSEMCIRDVRDIRSVANAAQLRSEKDSKMNASLIISKEAIPAFRKRMGELIQQDVGE

Secondary structure (DSSP, 8-state):
--HHHHHHHHHHHHHHHHHHHHHHHHHHHHHHHHHHHHHHHHHHHHHHHHHHHHHHHHHHHHHHHHHHHHHHTT-S--HHHHHHHHHHHHHHHHHHHHHHHHHHHHHTTTS-HHHHHHHHHHHHHHHHHHHHHHHHHHHHTSTTHHHHHHHHHHHHHHHHHHHHHHHHHHHHHHHHHHHHHHH-

Mean predicted aligned error: 11.77 Å

Radius of gyration: 30.73 Å; Cα contacts (8 Å, |Δi|>4): 105; chains: 1; bounding box: 74×25×101 Å

Foldseek 3Di:
DDPVVVVVVVVVVVVVVVVVVVVVVVVVVVVVVVVVVVVVVVLLVLLLVLLVQLLVLLVQLLVLLVVLLCLLVPVDDDDPVSLVVNVVSLVSNVVSLVSNVVSLVSNPVRDDPVLSVLSVVLSVLSVQLSVLSVVSSVLVPDPPSPVVNVVSNVSNVVSSVVNVPSSVVSNVVSVVVNCVSVVD